Protein AF-A0A2P4SLX5-F1 (afdb_monomer_lite)

InterPro domains:
  IPR027107 Tuberin/Ral GTPase-activating protein subunit alpha [PTHR10063] (1-197)
  IPR060415 RALGAPA1-like, N-terminal domain [PF27567] (1-162)

Structure (mmCIF, N/CA/C/O backbone):
data_AF-A0A2P4SLX5-F1
#
_entry.id   AF-A0A2P4SLX5-F1
#
loop_
_atom_site.group_PDB
_atom_site.id
_atom_site.type_symbol
_atom_site.label_atom_id
_atom_site.label_alt_id
_atom_site.label_comp_id
_atom_site.label_asym_id
_atom_site.label_entity_id
_atom_site.label_seq_id
_atom_site.pdbx_PDB_ins_code
_atom_site.Cartn_x
_atom_site.Cartn_y
_atom_site.Cartn_z
_atom_site.occupancy
_atom_site.B_iso_or_equiv
_atom_site.auth_seq_id
_atom_site.auth_comp_id
_atom_site.auth_asym_id
_atom_site.auth_atom_id
_atom_site.pdbx_PDB_model_num
ATOM 1 N N . HIS A 1 1 ? 15.880 13.894 -16.952 1.00 63.62 1 HIS A N 1
ATOM 2 C CA . HIS A 1 1 ? 16.194 12.782 -16.024 1.00 63.62 1 HIS A CA 1
ATOM 3 C C . HIS A 1 1 ? 16.494 13.201 -14.581 1.00 63.62 1 HIS A C 1
ATOM 5 O O . HIS A 1 1 ? 15.793 12.700 -13.715 1.00 63.62 1 HIS A O 1
ATOM 11 N N . LYS A 1 2 ? 17.473 14.077 -14.270 1.00 69.94 2 LYS A N 1
ATOM 12 C CA . LYS A 1 2 ? 17.762 14.453 -12.862 1.00 69.94 2 LYS A CA 1
ATOM 13 C C . LYS A 1 2 ? 16.651 15.302 -12.214 1.00 69.94 2 LYS A C 1
ATOM 15 O O . LYS A 1 2 ? 16.101 14.887 -11.206 1.00 69.94 2 LYS A O 1
ATOM 20 N N . SER A 1 3 ? 16.251 16.400 -12.861 1.00 75.38 3 SER A N 1
ATOM 21 C CA . SER A 1 3 ? 15.183 17.294 -12.366 1.00 75.38 3 SER A CA 1
ATOM 22 C C . SER A 1 3 ? 13.824 16.587 -12.200 1.00 75.38 3 SER A C 1
ATOM 24 O O . SER A 1 3 ? 13.199 16.715 -11.157 1.00 75.38 3 SER A O 1
ATOM 26 N N . GLN A 1 4 ? 13.419 15.739 -13.153 1.00 78.75 4 GLN A N 1
ATOM 27 C CA . GLN A 1 4 ? 12.190 14.929 -13.038 1.00 78.75 4 GLN A CA 1
ATOM 28 C C . GLN A 1 4 ? 12.208 13.957 -11.846 1.00 78.75 4 GLN A C 1
ATOM 30 O O . GLN A 1 4 ? 11.165 13.633 -11.287 1.00 78.75 4 GLN A O 1
ATOM 35 N N . ARG A 1 5 ? 13.390 13.457 -11.458 1.00 80.00 5 ARG A N 1
ATOM 36 C CA . ARG A 1 5 ? 13.531 12.554 -10.310 1.00 80.00 5 ARG A CA 1
ATOM 37 C C . ARG A 1 5 ? 13.408 13.316 -8.990 1.00 80.00 5 ARG A C 1
ATOM 39 O O . ARG A 1 5 ? 12.726 12.838 -8.098 1.00 80.00 5 ARG A O 1
ATOM 46 N N . GLU A 1 6 ? 1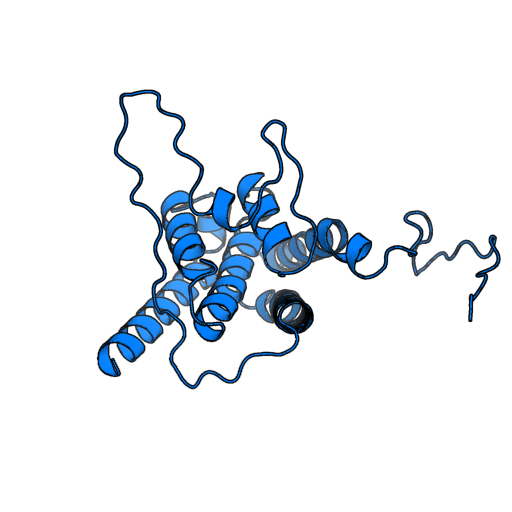4.013 14.497 -8.899 1.00 85.94 6 GLU A N 1
ATOM 47 C CA . GLU A 1 6 ? 13.890 15.391 -7.736 1.00 85.94 6 GLU A CA 1
ATOM 48 C C . GLU A 1 6 ? 12.443 15.873 -7.542 1.00 85.94 6 GLU A C 1
ATOM 50 O O . GLU A 1 6 ? 11.945 15.943 -6.416 1.00 85.94 6 GLU A O 1
ATOM 55 N N . GLU A 1 7 ? 11.739 16.143 -8.642 1.00 90.56 7 GLU A N 1
ATOM 56 C CA . GLU A 1 7 ? 10.319 16.491 -8.626 1.00 90.56 7 GLU A CA 1
ATOM 57 C C . GLU A 1 7 ? 9.459 15.321 -8.135 1.00 90.56 7 GLU A C 1
ATOM 59 O O . GLU A 1 7 ? 8.641 15.497 -7.233 1.00 90.56 7 GLU A O 1
ATOM 64 N N . LEU A 1 8 ? 9.688 14.107 -8.652 1.00 90.81 8 LEU A N 1
ATOM 65 C CA . LEU A 1 8 ? 8.998 12.909 -8.174 1.00 90.81 8 LEU A CA 1
ATOM 66 C C . LEU A 1 8 ? 9.264 12.657 -6.686 1.00 90.81 8 LEU A C 1
ATOM 68 O O . LEU A 1 8 ? 8.322 12.403 -5.942 1.00 90.81 8 LEU A O 1
ATOM 72 N N . ASP A 1 9 ? 10.515 12.761 -6.237 1.00 92.00 9 ASP A N 1
ATOM 73 C CA . ASP A 1 9 ? 10.866 12.594 -4.823 1.00 92.00 9 ASP A CA 1
ATOM 74 C C . ASP A 1 9 ? 10.133 13.632 -3.946 1.00 92.00 9 ASP A C 1
ATOM 76 O O . ASP A 1 9 ? 9.607 13.294 -2.883 1.00 92.00 9 ASP A O 1
ATOM 80 N N . SER A 1 10 ? 10.000 14.874 -4.423 1.00 94.50 10 SER A N 1
ATOM 81 C CA . SER A 1 10 ? 9.227 15.927 -3.748 1.00 94.50 10 SER A CA 1
ATOM 82 C C . SER A 1 10 ? 7.726 15.615 -3.698 1.00 94.50 10 SER A C 1
ATOM 84 O O . SER A 1 10 ? 7.086 15.793 -2.659 1.00 94.50 10 SER A O 1
ATOM 86 N N . ILE A 1 11 ? 7.153 15.100 -4.790 1.00 95.25 11 ILE A N 1
ATOM 87 C CA . ILE A 1 11 ? 5.748 14.669 -4.848 1.00 95.25 11 ILE A CA 1
ATOM 88 C C . ILE A 1 11 ? 5.499 13.523 -3.865 1.00 95.25 11 ILE A C 1
ATOM 90 O O . ILE A 1 11 ? 4.528 13.560 -3.108 1.00 95.25 11 ILE A O 1
ATOM 94 N N . LEU A 1 12 ? 6.378 12.519 -3.844 1.00 96.75 12 LEU A N 1
ATOM 95 C CA . LEU A 1 12 ? 6.274 11.378 -2.934 1.00 96.75 12 LEU A CA 1
ATOM 96 C C . LEU A 1 12 ? 6.396 11.807 -1.475 1.00 96.75 12 LEU A C 1
ATOM 98 O O . LEU A 1 12 ? 5.650 11.307 -0.635 1.00 96.75 12 LEU A O 1
ATOM 102 N N . PHE A 1 13 ? 7.264 12.775 -1.183 1.00 96.56 13 PHE A N 1
ATOM 103 C CA . PHE A 1 13 ? 7.378 13.353 0.150 1.00 96.56 13 PHE A CA 1
ATOM 104 C C . PHE A 1 13 ? 6.070 14.020 0.600 1.00 96.56 13 PHE A C 1
ATOM 106 O O . PHE A 1 13 ? 5.580 13.749 1.696 1.00 96.56 13 PHE A O 1
ATOM 113 N N . ILE A 1 14 ? 5.461 14.855 -0.248 1.00 97.81 14 ILE A N 1
ATOM 114 C CA . ILE A 1 14 ? 4.177 15.502 0.069 1.00 97.81 14 ILE A CA 1
ATOM 115 C C . ILE A 1 14 ? 3.076 14.450 0.238 1.00 97.81 14 ILE A C 1
ATOM 117 O O . ILE A 1 14 ? 2.290 14.515 1.185 1.00 97.81 14 ILE A O 1
ATOM 121 N N . PHE A 1 15 ? 3.032 13.457 -0.647 1.00 98.31 15 PHE A N 1
ATOM 122 C CA . PHE A 1 15 ? 2.057 12.376 -0.585 1.00 98.31 15 PHE A CA 1
ATOM 123 C C . PHE A 1 15 ? 2.189 11.552 0.702 1.00 98.31 15 PHE A C 1
ATOM 125 O O . PHE A 1 15 ? 1.185 11.279 1.359 1.00 98.31 15 PHE A O 1
ATOM 132 N N . GLU A 1 16 ? 3.411 11.231 1.133 1.00 97.88 16 GLU A N 1
ATOM 133 C CA . GLU A 1 16 ? 3.657 10.610 2.435 1.00 97.88 16 GLU A CA 1
ATOM 134 C C . GLU A 1 16 ? 3.093 11.458 3.578 1.00 97.88 16 GLU A C 1
ATOM 136 O O . GLU A 1 16 ? 2.423 10.920 4.460 1.00 97.88 16 GLU A O 1
ATOM 141 N N . LYS A 1 17 ? 3.316 12.778 3.561 1.00 98.12 17 LYS A N 1
ATOM 142 C CA . LYS A 1 17 ? 2.793 13.670 4.604 1.00 98.12 17 LYS A CA 1
ATOM 143 C C . LYS A 1 17 ? 1.272 13.695 4.631 1.00 98.12 17 LYS A C 1
ATOM 145 O O . LYS A 1 17 ? 0.698 13.661 5.713 1.00 98.12 17 LYS A O 1
ATOM 150 N N . ILE A 1 18 ? 0.610 13.653 3.477 1.00 98.06 18 ILE A N 1
ATOM 151 C CA . ILE A 1 18 ? -0.851 13.507 3.407 1.00 98.06 18 ILE A CA 1
ATOM 152 C C . ILE A 1 18 ? -1.298 12.211 4.097 1.00 98.06 18 ILE A C 1
ATOM 154 O O . ILE A 1 18 ? -2.226 12.243 4.906 1.00 98.06 18 ILE A O 1
ATOM 158 N N . LEU A 1 19 ? -0.632 11.084 3.819 1.00 98.12 19 LEU A N 1
ATOM 159 C CA . LEU A 1 19 ? -0.962 9.797 4.439 1.00 98.12 19 LEU A CA 1
ATOM 160 C C . LEU A 1 19 ? -0.720 9.801 5.957 1.00 98.12 19 LEU A C 1
ATOM 162 O O . LEU A 1 19 ? -1.544 9.277 6.702 1.00 98.12 19 LEU A O 1
ATOM 166 N N . GLN A 1 20 ? 0.382 10.403 6.411 1.00 97.69 20 GLN A N 1
ATOM 167 C CA . GLN A 1 20 ? 0.778 10.453 7.824 1.00 97.69 20 GLN A CA 1
ATOM 168 C C . GLN A 1 20 ? -0.109 11.369 8.667 1.00 97.69 20 GLN A C 1
ATOM 170 O O . GLN A 1 20 ? -0.438 11.009 9.795 1.00 97.69 20 GLN A O 1
ATOM 175 N N . LEU A 1 21 ? -0.493 12.528 8.127 1.00 98.12 21 LEU A N 1
ATOM 176 C CA . LEU A 1 21 ? -1.162 13.597 8.874 1.00 98.12 21 LEU A CA 1
ATOM 177 C C . LEU A 1 21 ? -2.693 13.517 8.835 1.00 98.12 21 LEU A C 1
ATOM 179 O O . LEU A 1 21 ? -3.354 14.191 9.621 1.00 98.12 21 LEU A O 1
ATOM 183 N N . LEU A 1 22 ? -3.277 12.729 7.922 1.00 97.94 22 LEU A N 1
ATOM 184 C CA . LEU A 1 22 ? -4.735 12.621 7.759 1.00 97.94 22 LEU A CA 1
ATOM 185 C C . LEU A 1 22 ? -5.298 11.196 7.955 1.00 97.94 22 LEU A C 1
ATOM 187 O O . LEU A 1 22 ? -6.209 10.805 7.209 1.00 97.94 22 LEU A O 1
ATOM 191 N N . PRO A 1 23 ? -4.829 10.402 8.939 1.00 97.31 23 PRO A N 1
ATOM 192 C CA . PRO A 1 23 ? -5.250 9.013 9.066 1.00 97.31 23 PRO A CA 1
ATOM 193 C C . PRO A 1 23 ? -6.750 8.871 9.369 1.00 97.31 23 PRO A C 1
ATOM 195 O O . PRO A 1 23 ? -7.382 7.956 8.849 1.00 97.31 23 PRO A O 1
ATOM 198 N N . GLU A 1 24 ? -7.373 9.800 10.104 1.00 97.25 24 GLU A N 1
ATOM 199 C CA . GLU A 1 24 ? -8.815 9.760 10.394 1.00 97.25 24 GLU A CA 1
ATOM 200 C C . GLU A 1 24 ? -9.665 9.958 9.138 1.00 97.25 24 GLU A C 1
ATOM 202 O O . GLU A 1 24 ? -10.676 9.280 8.953 1.00 97.25 24 GLU A O 1
ATOM 207 N N . ARG A 1 25 ? -9.252 10.873 8.253 1.00 98.12 25 ARG A N 1
ATOM 208 C CA . ARG A 1 25 ? -9.962 11.107 6.989 1.00 98.12 25 ARG A CA 1
ATOM 209 C C . ARG A 1 25 ? -9.821 9.900 6.073 1.00 98.12 25 ARG A C 1
ATOM 211 O O . ARG A 1 25 ? -10.799 9.468 5.469 1.00 98.12 25 ARG A O 1
ATOM 218 N N . ILE A 1 26 ? -8.618 9.336 5.994 1.00 98.31 26 ILE A N 1
ATOM 219 C CA . ILE A 1 26 ? -8.352 8.137 5.196 1.00 98.31 26 ILE A CA 1
ATOM 220 C C . ILE A 1 26 ? -9.154 6.949 5.726 1.00 98.31 26 ILE A C 1
ATOM 222 O O . ILE A 1 26 ? -9.743 6.228 4.927 1.00 98.31 26 ILE A O 1
ATOM 226 N N . HIS A 1 27 ? -9.251 6.779 7.046 1.00 97.69 27 HIS A N 1
ATOM 227 C CA . HIS A 1 27 ? -10.095 5.757 7.665 1.00 97.69 27 HIS A CA 1
ATOM 228 C C . HIS A 1 27 ? -11.561 5.882 7.227 1.00 97.69 27 HIS A C 1
ATOM 230 O O . HIS A 1 27 ? -12.204 4.883 6.923 1.00 97.69 27 HIS A O 1
ATOM 236 N N . GLN A 1 28 ? -12.058 7.116 7.085 1.00 97.88 28 GLN A N 1
ATOM 237 C CA . GLN A 1 28 ? -13.377 7.442 6.524 1.00 97.88 28 GLN A CA 1
ATOM 238 C C . GLN A 1 28 ? -13.430 7.398 4.984 1.00 97.88 28 GLN A C 1
ATOM 240 O O . GLN A 1 28 ? -14.389 7.871 4.377 1.00 97.88 28 GLN A O 1
ATOM 245 N N . ARG A 1 29 ? -12.410 6.828 4.332 1.00 98.00 29 ARG A N 1
ATOM 246 C CA . ARG A 1 29 ? -12.287 6.673 2.873 1.00 98.00 29 ARG A CA 1
ATOM 247 C C . ARG A 1 29 ? -12.228 7.998 2.101 1.00 98.00 29 ARG A C 1
ATOM 249 O O . ARG A 1 29 ? -12.560 8.051 0.915 1.00 98.00 29 ARG A O 1
ATOM 256 N N . TRP A 1 30 ? -11.753 9.071 2.730 1.00 98.31 30 TRP A N 1
ATOM 257 C CA . TRP A 1 30 ? -11.455 10.317 2.024 1.00 98.31 30 TRP A CA 1
ATOM 258 C C . TRP A 1 30 ? -10.384 10.090 0.949 1.00 98.31 30 TRP A C 1
ATOM 260 O O . TRP A 1 30 ? -9.363 9.454 1.206 1.00 98.31 30 TRP A O 1
ATOM 270 N N . GLN A 1 31 ? -10.634 10.603 -0.263 1.00 97.75 31 GLN A N 1
ATOM 271 C CA . GLN A 1 31 ? -9.760 10.450 -1.439 1.00 97.75 31 GLN A CA 1
ATOM 272 C C . GLN A 1 31 ? -9.383 8.992 -1.760 1.00 97.75 31 GLN A C 1
ATOM 274 O O . GLN A 1 31 ? -8.361 8.739 -2.392 1.00 97.75 31 GLN A O 1
ATOM 279 N N . PHE A 1 32 ? -10.218 8.024 -1.365 1.00 96.06 32 PHE A N 1
ATOM 280 C CA . PHE A 1 32 ? -9.938 6.593 -1.500 1.00 96.06 32 PHE A CA 1
ATOM 281 C C . PHE A 1 32 ? -9.527 6.180 -2.920 1.00 96.06 32 PHE A C 1
ATOM 283 O O . PHE A 1 32 ? -8.520 5.498 -3.095 1.00 96.06 32 PHE A O 1
ATOM 290 N N . HIS A 1 33 ? -10.275 6.625 -3.933 1.00 93.38 33 HIS A N 1
ATOM 291 C CA . HIS A 1 33 ? -10.000 6.290 -5.332 1.00 93.38 33 HIS A CA 1
ATOM 292 C C . HIS A 1 33 ? -8.720 6.962 -5.844 1.00 93.38 33 HIS A C 1
ATOM 294 O O . HIS A 1 33 ? -7.875 6.294 -6.432 1.00 93.38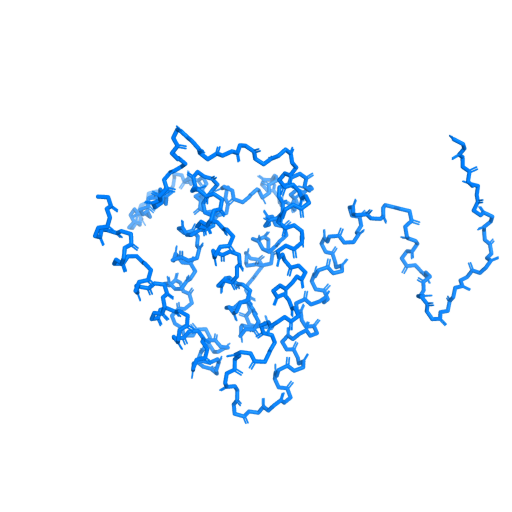 33 HIS A O 1
ATOM 300 N N . SER A 1 34 ? -8.539 8.256 -5.565 1.00 96.00 34 SER A N 1
ATOM 301 C CA . SER A 1 34 ? -7.368 9.030 -5.995 1.00 96.00 34 SER A CA 1
ATOM 302 C C . SER A 1 34 ? -6.071 8.498 -5.378 1.00 96.00 34 SER A C 1
ATOM 304 O O . SER A 1 34 ? -5.087 8.279 -6.081 1.00 96.00 34 SER A O 1
ATOM 306 N N . ILE A 1 35 ? -6.080 8.231 -4.067 1.00 97.94 35 ILE A N 1
ATOM 307 C CA . ILE A 1 35 ? -4.947 7.633 -3.348 1.00 97.94 35 ILE A CA 1
ATOM 308 C C . ILE A 1 35 ? -4.665 6.230 -3.897 1.00 97.94 35 ILE A C 1
ATOM 310 O O . ILE A 1 35 ? -3.515 5.906 -4.192 1.00 97.94 35 ILE A O 1
ATOM 314 N N . GLY A 1 36 ? -5.710 5.420 -4.096 1.00 96.69 36 GLY A N 1
ATOM 315 C CA . GLY A 1 36 ? -5.594 4.093 -4.696 1.00 96.69 36 GLY A CA 1
ATOM 316 C C . GLY A 1 36 ? -4.950 4.123 -6.085 1.00 96.69 36 GLY A C 1
ATOM 317 O O . GLY A 1 36 ? -4.068 3.312 -6.358 1.00 96.69 36 GLY A O 1
ATOM 318 N N . LEU A 1 37 ? -5.320 5.083 -6.937 1.00 94.56 37 LEU A N 1
ATOM 319 C CA . LEU A 1 37 ? -4.752 5.248 -8.279 1.00 94.56 37 LEU A CA 1
ATOM 320 C C . LEU A 1 37 ? -3.253 5.581 -8.240 1.00 94.56 37 LEU A C 1
ATOM 322 O O . LEU A 1 37 ? -2.467 4.962 -8.957 1.00 94.56 37 LEU A O 1
ATOM 326 N N . ILE A 1 38 ? -2.840 6.516 -7.378 1.00 96.00 38 ILE A N 1
ATOM 327 C CA . ILE A 1 38 ? -1.421 6.867 -7.193 1.00 96.00 38 ILE A CA 1
ATOM 328 C C . ILE A 1 38 ? -0.630 5.643 -6.718 1.00 96.00 38 ILE A C 1
ATOM 330 O O . ILE A 1 38 ? 0.441 5.343 -7.245 1.00 96.00 38 ILE A O 1
ATOM 334 N N . LEU A 1 39 ? -1.170 4.888 -5.759 1.00 97.94 39 LEU A N 1
ATOM 335 C CA . LEU A 1 39 ? -0.516 3.687 -5.243 1.00 97.94 39 LEU A CA 1
ATOM 336 C C . LEU A 1 39 ? -0.423 2.578 -6.294 1.00 97.94 39 LEU A C 1
ATOM 338 O O . LEU A 1 39 ? 0.615 1.930 -6.386 1.00 97.94 39 LEU A O 1
ATOM 342 N N . LYS A 1 40 ? -1.446 2.391 -7.135 1.00 95.94 40 LYS A N 1
ATOM 343 C CA . LYS A 1 40 ? -1.376 1.475 -8.284 1.00 95.94 40 LYS A CA 1
ATOM 344 C C . LYS A 1 40 ? -0.277 1.895 -9.270 1.00 95.94 40 LYS A C 1
ATOM 346 O O . LYS A 1 40 ? 0.524 1.047 -9.656 1.00 95.94 40 LYS A O 1
ATOM 351 N N . LYS A 1 41 ? -0.165 3.193 -9.593 1.00 95.06 41 LYS A N 1
ATOM 352 C CA . LYS A 1 41 ? 0.932 3.749 -10.417 1.00 95.06 41 LYS A CA 1
ATOM 353 C C . LYS A 1 41 ? 2.311 3.447 -9.823 1.00 95.06 41 LYS A C 1
ATOM 355 O O . LYS A 1 41 ? 3.221 3.078 -10.559 1.00 95.06 41 LYS A O 1
ATOM 360 N N . LEU A 1 42 ? 2.472 3.550 -8.502 1.00 96.56 42 LEU A N 1
ATOM 361 C CA . LEU A 1 42 ? 3.741 3.255 -7.821 1.00 96.56 42 LEU A CA 1
ATOM 362 C C . LEU A 1 42 ? 4.055 1.753 -7.755 1.00 96.56 42 LEU A C 1
ATOM 364 O O . LEU A 1 42 ? 5.209 1.353 -7.914 1.00 96.56 42 LEU A O 1
ATOM 368 N N . LEU A 1 43 ? 3.039 0.915 -7.554 1.00 96.75 43 LEU A N 1
ATOM 369 C CA . LEU A 1 43 ? 3.181 -0.538 -7.419 1.00 96.75 43 LEU A CA 1
ATOM 370 C C . LEU A 1 43 ? 3.368 -1.279 -8.749 1.00 96.75 43 LEU A C 1
ATOM 372 O O . LEU A 1 43 ? 3.791 -2.440 -8.721 1.00 96.75 43 LEU A O 1
ATOM 376 N N . HIS A 1 44 ? 3.090 -0.616 -9.877 1.00 94.12 44 HIS A N 1
ATOM 377 C CA . HIS A 1 44 ? 3.190 -1.168 -11.227 1.00 94.12 44 HIS A CA 1
ATOM 378 C C . HIS A 1 44 ? 4.483 -1.971 -11.436 1.00 94.12 44 HIS A C 1
ATOM 380 O O . HIS A 1 44 ? 5.581 -1.490 -11.152 1.00 94.12 44 HIS A O 1
ATOM 386 N N . THR A 1 45 ? 4.363 -3.203 -11.938 1.00 90.62 45 THR A N 1
ATOM 387 C CA . THR A 1 45 ? 5.467 -4.177 -12.029 1.00 90.62 45 THR A CA 1
ATOM 388 C C . THR A 1 45 ? 6.611 -3.721 -12.928 1.00 90.62 45 THR A C 1
ATOM 390 O O . THR A 1 45 ? 7.766 -3.990 -12.611 1.00 90.62 45 THR A O 1
ATOM 393 N N . GLY A 1 46 ? 6.298 -2.953 -13.974 1.00 89.00 46 GLY A N 1
ATOM 394 C CA . GLY A 1 46 ? 7.270 -2.305 -14.862 1.00 89.00 46 GLY A CA 1
ATOM 395 C C . GLY A 1 46 ? 8.029 -1.095 -14.289 1.00 89.00 46 GLY A C 1
ATOM 396 O O . GLY A 1 46 ? 8.858 -0.531 -14.995 1.00 89.00 46 GLY A O 1
ATOM 397 N N . ASN A 1 47 ? 7.771 -0.660 -13.049 1.00 92.44 47 ASN A N 1
ATOM 398 C CA . ASN A 1 47 ? 8.607 0.356 -12.396 1.00 92.44 47 ASN A CA 1
ATOM 399 C C . ASN A 1 47 ? 9.954 -0.231 -11.943 1.00 92.44 47 ASN A C 1
ATOM 401 O O . ASN A 1 47 ? 10.054 -1.407 -11.596 1.00 92.44 47 ASN A O 1
ATOM 405 N N . SER A 1 48 ? 10.971 0.627 -11.825 1.00 92.19 48 SER A N 1
ATOM 406 C CA . SER A 1 48 ? 12.216 0.303 -11.120 1.00 92.19 48 SER A CA 1
ATOM 407 C C . SER A 1 48 ? 11.939 -0.221 -9.704 1.00 92.19 48 SER A C 1
ATOM 409 O O . SER A 1 48 ? 10.995 0.211 -9.029 1.00 92.19 48 SER A O 1
ATOM 411 N N . LEU A 1 49 ? 12.798 -1.121 -9.214 1.00 92.06 49 LEU A N 1
ATOM 412 C CA . LEU A 1 49 ? 12.639 -1.730 -7.888 1.00 92.06 49 LEU A CA 1
ATOM 413 C C . LEU A 1 49 ? 12.590 -0.685 -6.768 1.00 92.06 49 LEU A C 1
ATOM 415 O O . LEU A 1 49 ? 11.819 -0.844 -5.823 1.00 92.06 49 LEU A O 1
ATOM 419 N N . LYS A 1 50 ? 13.345 0.416 -6.902 1.00 92.25 50 LYS A N 1
ATOM 420 C CA . LYS A 1 50 ? 13.325 1.532 -5.945 1.00 92.25 50 LYS A CA 1
ATOM 421 C C . LYS A 1 50 ? 11.930 2.157 -5.840 1.00 92.25 50 LYS A C 1
ATOM 423 O O . LYS A 1 50 ? 11.426 2.311 -4.732 1.00 92.25 50 LYS A O 1
ATOM 428 N N . ILE A 1 51 ? 11.296 2.472 -6.974 1.00 94.38 51 ILE A N 1
ATOM 429 C CA . ILE A 1 51 ? 9.947 3.060 -7.000 1.00 94.38 51 ILE A CA 1
ATOM 430 C C . ILE A 1 51 ? 8.904 2.063 -6.506 1.00 94.38 51 ILE A C 1
ATOM 432 O O . ILE A 1 51 ? 8.063 2.426 -5.690 1.00 94.38 51 ILE A O 1
ATOM 436 N N . ARG A 1 52 ? 8.979 0.793 -6.922 1.00 95.38 52 ARG A N 1
ATOM 437 C CA . ARG A 1 52 ? 8.038 -0.231 -6.442 1.00 95.38 52 ARG A CA 1
ATOM 438 C C . ARG A 1 52 ? 8.129 -0.438 -4.939 1.00 95.38 52 ARG A C 1
ATOM 440 O O . ARG A 1 52 ? 7.101 -0.517 -4.276 1.00 95.38 52 ARG A O 1
ATOM 447 N N . ARG A 1 53 ? 9.344 -0.508 -4.389 1.00 95.62 53 ARG A N 1
ATOM 448 C CA . ARG A 1 53 ? 9.567 -0.659 -2.945 1.00 95.62 53 ARG A CA 1
ATOM 449 C C . ARG A 1 53 ? 9.023 0.537 -2.166 1.00 95.62 53 ARG A C 1
ATOM 451 O O . ARG A 1 53 ? 8.428 0.351 -1.108 1.00 95.62 53 ARG A O 1
ATOM 458 N N . GLU A 1 54 ? 9.167 1.738 -2.714 1.00 97.19 54 GLU A N 1
ATOM 459 C CA . GLU A 1 54 ? 8.559 2.944 -2.154 1.00 97.19 54 GLU A CA 1
ATOM 460 C C . GLU A 1 54 ? 7.024 2.920 -2.259 1.00 97.19 54 GLU A C 1
ATOM 462 O O . GLU A 1 54 ? 6.326 3.254 -1.304 1.00 97.19 54 GLU A O 1
ATOM 467 N N . GLY A 1 55 ? 6.481 2.407 -3.365 1.00 97.75 55 GLY A N 1
ATOM 468 C CA . GLY A 1 55 ? 5.056 2.123 -3.520 1.00 97.75 55 GLY A CA 1
ATOM 469 C C . GLY A 1 55 ? 4.525 1.157 -2.462 1.00 97.75 55 GLY A C 1
ATOM 470 O O . GLY A 1 55 ? 3.487 1.427 -1.866 1.00 97.75 55 GLY A O 1
ATOM 471 N N . VAL A 1 56 ? 5.252 0.073 -2.164 1.00 98.00 56 VAL A N 1
ATOM 472 C CA . VAL A 1 56 ? 4.916 -0.869 -1.078 1.00 98.00 56 VAL A CA 1
ATOM 473 C C . VAL A 1 56 ? 4.876 -0.139 0.260 1.00 98.00 56 VAL A C 1
ATOM 475 O O . VAL A 1 56 ? 3.912 -0.277 1.010 1.00 98.00 56 VAL A O 1
ATOM 478 N N . ARG A 1 57 ? 5.896 0.675 0.543 1.00 98.06 57 ARG A N 1
ATOM 479 C CA . ARG A 1 57 ? 5.987 1.473 1.766 1.00 98.06 57 ARG A CA 1
ATOM 480 C C . ARG A 1 57 ? 4.775 2.401 1.921 1.00 98.06 57 ARG A C 1
ATOM 482 O O . ARG A 1 57 ? 4.122 2.397 2.960 1.00 98.06 57 ARG A O 1
ATOM 489 N N . LEU A 1 58 ? 4.436 3.181 0.901 1.00 98.38 58 LEU A N 1
ATOM 490 C CA . LEU A 1 58 ? 3.308 4.120 0.952 1.00 98.38 58 LEU A CA 1
ATOM 491 C C . LEU A 1 58 ? 1.952 3.398 0.979 1.00 98.38 58 LEU A C 1
ATOM 493 O O . LEU A 1 58 ? 1.029 3.825 1.672 1.00 98.38 58 LEU A O 1
ATOM 497 N N . PHE A 1 59 ? 1.840 2.264 0.285 1.00 98.44 59 PHE A N 1
ATOM 498 C CA . PHE A 1 59 ? 0.637 1.438 0.292 1.00 98.44 59 PHE A CA 1
ATOM 499 C C . PHE A 1 59 ? 0.329 0.891 1.687 1.00 98.44 59 PHE A C 1
ATOM 501 O O . PHE A 1 59 ? -0.829 0.891 2.101 1.00 98.44 59 PHE A O 1
ATOM 508 N N . LEU A 1 60 ? 1.349 0.474 2.440 1.00 98.00 60 LEU A N 1
ATOM 509 C CA . LEU A 1 60 ? 1.169 0.004 3.812 1.00 98.00 60 LEU A CA 1
ATOM 510 C C . LEU A 1 60 ? 0.701 1.114 4.760 1.00 98.00 60 LEU A C 1
ATOM 512 O O . LEU A 1 60 ? -0.169 0.840 5.583 1.00 98.00 60 LEU A O 1
ATOM 516 N N . LEU A 1 61 ? 1.170 2.362 4.608 1.00 97.75 61 LEU A N 1
ATOM 517 C CA . LEU A 1 61 ? 0.620 3.506 5.361 1.00 97.75 61 LEU A CA 1
ATOM 518 C C . LEU A 1 61 ? -0.871 3.678 5.101 1.00 97.75 61 LEU A C 1
ATOM 520 O O . LEU A 1 61 ? -1.660 3.806 6.038 1.00 97.75 61 LEU A O 1
ATOM 524 N N . TRP A 1 62 ? -1.255 3.661 3.826 1.00 98.25 62 TRP A N 1
ATOM 525 C CA . TRP A 1 62 ? -2.646 3.819 3.430 1.00 98.25 62 TRP A CA 1
ATOM 526 C C . TRP A 1 62 ? -3.517 2.672 3.946 1.00 98.25 62 TRP A C 1
ATOM 528 O O . TRP A 1 62 ? -4.562 2.910 4.549 1.00 98.25 62 TRP A O 1
ATOM 538 N N . LEU A 1 63 ? -3.067 1.428 3.784 1.00 98.12 63 LEU A N 1
ATOM 539 C CA . LEU A 1 63 ? -3.790 0.249 4.248 1.00 98.12 63 LEU A CA 1
ATOM 540 C C . LEU A 1 63 ? -3.909 0.214 5.782 1.00 98.12 63 LEU A C 1
ATOM 542 O O . LEU A 1 63 ? -4.960 -0.149 6.310 1.00 98.12 63 LEU A O 1
ATOM 546 N N . GLN A 1 64 ? -2.870 0.648 6.500 1.00 96.12 64 GLN A N 1
ATOM 547 C CA . GLN A 1 64 ? -2.878 0.805 7.956 1.00 96.12 64 GLN A CA 1
ATOM 548 C C . GLN A 1 64 ? -3.842 1.899 8.427 1.00 96.12 64 GLN A C 1
ATOM 550 O O . GLN A 1 64 ? -4.438 1.763 9.495 1.00 96.12 64 GLN A O 1
ATOM 555 N N . ALA A 1 65 ? -3.993 2.982 7.663 1.00 97.38 65 ALA A N 1
ATOM 556 C CA . ALA A 1 65 ? -4.960 4.036 7.952 1.00 97.38 65 ALA A CA 1
ATOM 557 C C . ALA A 1 65 ? -6.403 3.572 7.673 1.00 97.38 65 ALA A C 1
ATOM 559 O O . ALA A 1 65 ? -7.311 3.822 8.467 1.00 97.38 65 ALA A O 1
ATOM 560 N N . LEU A 1 66 ? -6.612 2.827 6.581 1.00 97.75 66 LEU A N 1
ATOM 561 C CA . LEU A 1 66 ? -7.913 2.261 6.222 1.00 97.75 66 LEU A CA 1
ATOM 562 C C . LEU A 1 66 ? -8.409 1.214 7.224 1.00 97.75 66 LEU A C 1
ATOM 564 O O . LEU A 1 66 ? -9.584 1.233 7.586 1.00 97.75 66 LEU A O 1
ATOM 568 N N . GLN A 1 67 ? -7.541 0.305 7.673 1.00 95.75 67 GLN A N 1
ATOM 569 C CA . GLN A 1 67 ? -7.912 -0.818 8.542 1.00 95.75 67 GLN A CA 1
ATOM 570 C C . GLN A 1 67 ? -9.110 -1.607 7.972 1.00 95.75 67 GLN A C 1
ATOM 572 O O . GLN A 1 67 ? -9.132 -1.980 6.797 1.00 95.75 67 GLN A O 1
ATOM 577 N N . ASN A 1 68 ? -10.139 -1.836 8.787 1.00 95.38 68 ASN A N 1
ATOM 578 C CA . ASN A 1 68 ? -11.381 -2.510 8.417 1.00 95.38 68 ASN A CA 1
ATOM 579 C C . ASN A 1 68 ? -12.252 -1.738 7.405 1.00 95.38 68 ASN A C 1
ATOM 581 O O . ASN A 1 68 ? -13.198 -2.324 6.889 1.00 95.38 68 ASN A O 1
ATOM 585 N N . ASN A 1 69 ? -11.936 -0.478 7.080 1.00 97.25 69 ASN A N 1
ATOM 586 C CA . ASN A 1 69 ? -12.624 0.280 6.027 1.00 97.25 69 ASN A CA 1
ATOM 587 C C . ASN A 1 69 ? -12.036 0.063 4.621 1.00 97.25 69 ASN A C 1
ATOM 589 O O . ASN A 1 69 ? -12.544 0.630 3.646 1.00 97.25 69 ASN A O 1
ATOM 593 N N . CYS A 1 70 ? -10.975 -0.743 4.481 1.00 96.44 70 CYS A N 1
ATOM 594 C CA . CYS A 1 70 ? -10.487 -1.152 3.165 1.00 96.44 70 CYS A CA 1
ATOM 595 C C . CYS A 1 70 ? -11.480 -2.097 2.465 1.00 96.44 70 CYS A C 1
ATOM 597 O O . CYS A 1 70 ? -12.333 -2.723 3.092 1.00 96.44 70 CYS A O 1
ATOM 599 N N . SER A 1 71 ? -11.381 -2.200 1.139 1.00 95.31 71 SER A N 1
ATOM 600 C CA . SER A 1 71 ? -12.177 -3.156 0.363 1.00 95.31 71 SER A CA 1
ATOM 601 C C . SER A 1 71 ? -11.359 -4.415 0.068 1.00 95.31 71 SER A C 1
ATOM 603 O O . SER A 1 71 ? -10.137 -4.450 0.233 1.00 95.31 71 SER A O 1
ATOM 605 N N . LYS A 1 72 ? -12.033 -5.465 -0.413 1.00 93.25 72 LYS A N 1
ATOM 606 C CA . LYS A 1 72 ? -11.389 -6.735 -0.788 1.00 93.25 72 LYS A CA 1
ATOM 607 C C . LYS A 1 72 ? -10.244 -6.540 -1.788 1.00 93.25 72 LYS A C 1
ATOM 609 O O . LYS A 1 72 ? -9.237 -7.229 -1.696 1.00 93.25 72 LYS A O 1
ATOM 614 N N . GLU A 1 73 ? -10.380 -5.572 -2.690 1.00 93.19 73 GLU A N 1
ATOM 615 C CA . GLU A 1 73 ? -9.354 -5.212 -3.670 1.00 93.19 73 GLU A CA 1
ATOM 616 C C . GLU A 1 73 ? -8.020 -4.826 -3.015 1.00 93.19 73 GLU A C 1
ATOM 618 O O . GLU A 1 73 ? -6.979 -5.332 -3.423 1.00 93.19 73 GLU A O 1
ATOM 623 N N . GLN A 1 74 ? -8.023 -3.999 -1.964 1.00 96.50 74 GLN A N 1
ATOM 624 C CA . GLN A 1 74 ? -6.783 -3.609 -1.281 1.00 96.50 74 GLN A CA 1
ATOM 625 C C . GLN A 1 74 ? -6.149 -4.802 -0.567 1.00 96.50 74 GLN A C 1
ATOM 627 O O . GLN A 1 74 ? -4.929 -4.920 -0.531 1.00 96.50 74 GLN A O 1
ATOM 632 N N . LEU A 1 75 ? -6.956 -5.727 -0.043 1.00 96.38 75 LEU A N 1
ATOM 633 C CA . LEU A 1 75 ? -6.438 -6.966 0.537 1.00 96.38 75 LEU A CA 1
ATOM 634 C C . LEU A 1 75 ? -5.835 -7.892 -0.528 1.00 96.38 75 LEU A C 1
ATOM 636 O O . LEU A 1 75 ? -4.815 -8.528 -0.272 1.00 96.38 75 LEU A O 1
ATOM 640 N N . TRP A 1 76 ? -6.424 -7.948 -1.724 1.00 94.19 76 TRP A N 1
ATOM 641 C CA . TRP A 1 76 ? -5.845 -8.672 -2.854 1.00 94.19 76 TRP A CA 1
ATOM 642 C C . TRP A 1 76 ? -4.536 -8.040 -3.317 1.00 94.19 76 TRP A C 1
ATOM 644 O O . TRP A 1 76 ? -3.540 -8.748 -3.432 1.00 94.19 76 TRP A O 1
ATOM 654 N N . MET A 1 77 ? -4.491 -6.714 -3.470 1.00 96.00 77 MET A N 1
ATOM 655 C CA . MET A 1 77 ? -3.243 -6.004 -3.758 1.00 96.00 77 MET A CA 1
ATOM 656 C C . MET A 1 77 ? -2.188 -6.306 -2.694 1.00 96.00 77 MET A C 1
ATOM 658 O O . MET A 1 77 ? -1.068 -6.666 -3.044 1.00 96.00 77 MET A O 1
ATOM 662 N N . PHE A 1 78 ? -2.562 -6.244 -1.408 1.00 96.94 78 PHE A N 1
ATOM 663 C CA . PHE A 1 78 ? -1.676 -6.582 -0.299 1.00 96.94 78 PHE A CA 1
ATOM 664 C C . PHE A 1 78 ? -1.109 -7.990 -0.430 1.00 96.94 78 PHE A C 1
ATOM 666 O O . PHE A 1 78 ? 0.067 -8.154 -0.144 1.00 96.94 78 PHE A O 1
ATOM 673 N N . SER A 1 79 ? -1.894 -8.983 -0.861 1.00 94.31 79 SER A N 1
ATOM 674 C CA . SER A 1 79 ? -1.438 -10.373 -1.028 1.00 94.31 79 SER A CA 1
ATOM 675 C C . SER A 1 79 ? -0.516 -10.604 -2.230 1.00 94.31 79 SER A C 1
ATOM 677 O O . SER A 1 79 ? 0.131 -11.643 -2.304 1.00 94.31 79 SER A O 1
ATOM 679 N N . CYS A 1 80 ? -0.429 -9.639 -3.150 1.00 94.38 80 CYS A N 1
ATOM 680 C CA . CYS A 1 80 ? 0.376 -9.728 -4.371 1.00 94.38 80 CYS A CA 1
ATOM 681 C C . CYS A 1 80 ? 1.611 -8.813 -4.362 1.00 94.38 80 CYS A C 1
ATOM 683 O O . CYS A 1 80 ? 2.261 -8.660 -5.396 1.00 94.38 80 CYS A O 1
ATOM 685 N N . LEU A 1 81 ? 1.936 -8.173 -3.231 1.00 95.62 81 LEU A N 1
ATOM 686 C CA . LEU A 1 81 ? 3.080 -7.255 -3.139 1.00 95.62 81 LEU A CA 1
ATOM 687 C C . LEU A 1 81 ? 4.430 -7.969 -3.263 1.00 95.62 81 LEU A C 1
ATOM 689 O O . LEU A 1 81 ? 5.393 -7.361 -3.728 1.00 95.62 81 LEU A O 1
ATOM 693 N N . ILE A 1 82 ? 4.504 -9.234 -2.842 1.00 93.88 82 ILE A N 1
ATOM 694 C CA . ILE A 1 82 ? 5.715 -10.053 -2.917 1.00 93.88 82 ILE A CA 1
ATOM 695 C C . ILE A 1 82 ? 5.633 -10.939 -4.171 1.00 93.88 82 ILE A C 1
ATOM 697 O O . ILE A 1 82 ? 4.755 -11.806 -4.238 1.00 93.88 82 ILE A O 1
ATOM 701 N N . PRO A 1 83 ? 6.523 -10.749 -5.165 1.00 88.81 83 PRO A N 1
ATOM 702 C CA . PRO A 1 83 ? 6.616 -11.638 -6.321 1.00 88.81 83 PRO A CA 1
ATOM 703 C C . PRO A 1 83 ? 6.921 -13.081 -5.895 1.00 88.81 83 PRO A C 1
ATOM 705 O O . PRO A 1 83 ? 7.559 -13.296 -4.873 1.00 88.81 83 PRO A O 1
ATOM 708 N N . GLY A 1 84 ? 6.484 -14.068 -6.679 1.00 84.44 84 GLY A N 1
ATOM 709 C CA . GLY A 1 84 ? 6.772 -15.488 -6.424 1.00 84.44 84 GLY A CA 1
ATOM 710 C C . GLY A 1 84 ? 5.770 -16.205 -5.511 1.00 84.44 84 GLY A C 1
ATOM 711 O O . GLY A 1 84 ? 5.702 -17.431 -5.533 1.00 84.44 84 GLY A O 1
ATOM 712 N N . PHE A 1 85 ? 4.929 -15.478 -4.769 1.00 86.38 85 PHE A N 1
ATOM 713 C CA . PHE A 1 85 ? 3.811 -16.081 -4.040 1.00 86.38 85 PHE A CA 1
ATOM 714 C C . PHE A 1 85 ? 2.549 -16.219 -4.898 1.00 86.38 85 PHE A C 1
ATOM 716 O O . PHE A 1 85 ? 2.318 -15.478 -5.854 1.00 86.38 85 PHE A O 1
ATOM 723 N N . SER A 1 86 ? 1.717 -17.202 -4.545 1.00 80.94 86 SER A N 1
ATOM 724 C CA . SER A 1 86 ? 0.483 -17.502 -5.276 1.00 80.94 86 SER A CA 1
ATOM 725 C C . SER A 1 86 ? -0.518 -16.352 -5.175 1.00 80.94 86 SER A C 1
ATOM 727 O O . SER A 1 86 ? -0.826 -15.874 -4.084 1.00 80.94 86 SER A O 1
ATOM 729 N N . SER A 1 87 ? -1.067 -15.937 -6.318 1.00 81.62 87 SER A N 1
ATOM 730 C CA . SER A 1 87 ? -2.112 -14.910 -6.359 1.00 81.62 87 SER A CA 1
ATOM 731 C C . SER A 1 87 ? -3.445 -15.442 -5.812 1.00 81.62 87 SER A C 1
ATOM 733 O O . SER A 1 87 ? -3.760 -16.623 -6.004 1.00 81.62 87 SER A O 1
ATOM 735 N N . PRO A 1 88 ? -4.262 -14.595 -5.159 1.00 80.81 88 PRO A N 1
ATOM 736 C CA . PRO A 1 88 ? -5.572 -14.998 -4.675 1.00 80.81 88 PRO A CA 1
ATOM 737 C C . PRO A 1 88 ? -6.486 -15.376 -5.844 1.00 80.81 88 PRO A C 1
ATOM 739 O O . PRO A 1 88 ? -6.487 -14.738 -6.899 1.00 80.81 88 PRO A O 1
ATOM 742 N N . GLN A 1 89 ? -7.293 -16.413 -5.634 1.00 77.81 89 GLN A N 1
ATOM 743 C CA . GLN A 1 89 ? -8.258 -16.886 -6.623 1.00 77.81 89 GLN A CA 1
ATOM 744 C C . GLN A 1 89 ? -9.571 -16.098 -6.514 1.00 77.81 89 GLN A C 1
ATOM 746 O O . GLN A 1 89 ? -10.044 -15.792 -5.415 1.00 77.81 89 GLN A O 1
ATOM 751 N N . SER A 1 90 ? -10.161 -15.768 -7.661 1.00 77.25 90 SER A N 1
ATOM 752 C CA . SER A 1 90 ? -11.512 -15.213 -7.780 1.00 77.25 90 SER A CA 1
ATOM 753 C C . SER A 1 90 ? -12.349 -16.059 -8.739 1.00 77.25 90 SER A C 1
ATOM 755 O O . SER A 1 90 ? -11.800 -16.893 -9.453 1.00 77.25 90 SER A O 1
ATOM 757 N N . GLU A 1 91 ? -13.662 -15.820 -8.797 1.00 71.88 91 GLU A N 1
ATOM 758 C CA . GLU A 1 91 ? -14.567 -16.478 -9.762 1.00 71.88 91 GLU A CA 1
ATOM 759 C C . GLU A 1 91 ? -14.121 -16.291 -11.223 1.00 71.88 91 GLU A C 1
ATOM 761 O O . GLU A 1 91 ? -14.407 -17.124 -12.073 1.00 71.88 91 GLU A O 1
ATOM 766 N N . TYR A 1 92 ? -13.354 -15.231 -11.491 1.00 69.69 92 TYR A N 1
ATOM 767 C CA . TYR A 1 92 ? -12.825 -14.871 -12.807 1.00 69.69 92 TYR A CA 1
ATOM 768 C C . TYR A 1 92 ? -11.340 -15.245 -12.975 1.00 69.69 92 TYR A C 1
ATOM 770 O O . TYR A 1 92 ? -10.649 -14.684 -13.820 1.00 69.69 92 TYR A O 1
ATOM 778 N N . GLY A 1 93 ? -10.822 -16.151 -12.138 1.00 75.50 93 GLY A N 1
ATOM 779 C CA . GLY A 1 93 ? -9.431 -16.608 -12.165 1.00 75.50 93 GLY A CA 1
ATOM 780 C C . GLY A 1 93 ? -8.484 -15.863 -11.207 1.00 75.50 93 GLY A C 1
ATOM 781 O O . GLY A 1 93 ? -8.943 -15.126 -10.317 1.00 75.50 93 GLY A O 1
ATOM 782 N N . PRO A 1 94 ? -7.159 -16.073 -11.351 1.00 78.62 94 PRO A N 1
ATOM 783 C CA . PRO A 1 94 ? -6.141 -15.493 -10.477 1.00 78.62 94 PRO A CA 1
ATOM 784 C C . PRO A 1 94 ? -6.101 -13.961 -10.551 1.00 78.62 94 PRO A C 1
ATOM 786 O O . PRO A 1 94 ? -5.993 -13.363 -11.624 1.00 78.62 94 PRO A O 1
ATOM 789 N N . ARG A 1 95 ? -6.136 -13.302 -9.391 1.00 83.38 95 ARG A N 1
ATOM 790 C CA . ARG A 1 95 ? -6.008 -11.843 -9.268 1.00 83.38 95 ARG A CA 1
ATOM 791 C C . ARG A 1 95 ? -4.552 -11.466 -9.019 1.00 83.38 95 ARG A C 1
ATOM 793 O O . ARG A 1 95 ? -4.165 -11.229 -7.881 1.00 83.38 95 ARG A O 1
ATOM 800 N N . THR A 1 96 ? -3.750 -11.454 -10.081 1.00 86.44 96 THR A N 1
ATOM 801 C CA . THR A 1 96 ? -2.368 -10.951 -10.042 1.00 86.44 96 THR A CA 1
ATOM 802 C C . THR A 1 96 ? -2.340 -9.444 -9.773 1.00 86.44 96 THR A C 1
ATOM 804 O O . THR A 1 96 ? -3.348 -8.754 -9.949 1.00 86.44 96 THR A O 1
ATOM 807 N N . LEU A 1 97 ? -1.180 -8.910 -9.371 1.00 85.00 97 LEU A N 1
ATOM 808 C CA . LEU A 1 97 ? -1.033 -7.470 -9.144 1.00 85.00 97 LEU A CA 1
ATOM 809 C C . LEU A 1 97 ? -1.324 -6.662 -10.420 1.00 85.00 97 LEU A C 1
ATOM 811 O O . LEU A 1 97 ? -2.013 -5.651 -10.340 1.00 85.00 97 LEU A O 1
ATOM 815 N N . ASP A 1 98 ? -0.878 -7.136 -11.587 1.00 86.06 98 ASP A N 1
ATOM 816 C CA . ASP A 1 98 ? -1.115 -6.468 -12.873 1.00 86.06 98 ASP A CA 1
ATOM 817 C C . ASP A 1 98 ? -2.610 -6.398 -13.215 1.00 86.06 98 ASP A C 1
ATOM 819 O O . ASP A 1 98 ? -3.109 -5.322 -13.531 1.00 86.06 98 ASP A O 1
ATOM 823 N N . ASN A 1 99 ? -3.359 -7.490 -13.015 1.00 85.19 99 ASN A N 1
ATOM 824 C CA . ASN A 1 99 ? -4.812 -7.529 -13.240 1.00 85.19 99 ASN A CA 1
ATOM 825 C C . ASN A 1 99 ? -5.601 -6.644 -12.256 1.00 85.19 99 ASN A C 1
ATOM 827 O O . ASN A 1 99 ? -6.757 -6.309 -12.504 1.00 85.19 99 ASN A O 1
ATOM 831 N N . LEU A 1 100 ? -5.030 -6.322 -11.093 1.00 84.00 100 LEU A N 1
ATOM 832 C CA . LEU A 1 100 ? -5.635 -5.407 -10.118 1.00 84.00 100 LEU A CA 1
ATOM 833 C C . LEU A 1 100 ? -5.304 -3.944 -10.438 1.00 84.00 100 LEU A C 1
ATOM 835 O O . LEU A 1 100 ? -6.105 -3.049 -10.156 1.00 84.00 100 LEU A O 1
ATOM 839 N N . ILE A 1 101 ? -4.125 -3.698 -11.007 1.00 84.69 101 ILE A N 1
ATOM 840 C CA . ILE A 1 101 ? -3.682 -2.378 -11.454 1.00 84.69 101 ILE A CA 1
ATOM 841 C C . ILE A 1 101 ? -4.455 -1.975 -12.713 1.00 84.69 101 ILE A C 1
ATOM 843 O O . ILE A 1 101 ? -5.121 -0.943 -12.692 1.00 84.69 101 ILE A O 1
ATOM 847 N N . ASN A 1 102 ? -4.450 -2.832 -13.733 1.00 84.38 102 ASN A N 1
ATOM 848 C CA . ASN A 1 102 ? -5.164 -2.670 -14.994 1.00 84.38 102 ASN A CA 1
ATOM 849 C C . ASN A 1 102 ? -6.150 -3.839 -15.160 1.00 84.38 102 ASN A C 1
ATOM 851 O O . ASN A 1 102 ? -5.784 -4.882 -15.708 1.00 84.38 102 ASN A O 1
ATOM 855 N N . PRO A 1 103 ? -7.387 -3.724 -14.641 1.00 79.00 103 PRO A N 1
ATOM 856 C CA . PRO A 1 103 ? -8.381 -4.771 -14.824 1.00 79.00 103 PRO A CA 1
ATOM 857 C C . PRO A 1 103 ? -8.683 -4.956 -16.317 1.00 79.00 103 PRO A C 1
ATOM 859 O O . PRO A 1 103 ? -8.804 -3.957 -17.030 1.00 79.00 103 PRO A O 1
ATOM 862 N N . PRO A 1 104 ? -8.831 -6.204 -16.802 1.00 67.31 104 PRO A N 1
ATOM 863 C CA . PRO A 1 104 ? -9.210 -6.441 -18.187 1.00 67.31 104 PRO A CA 1
ATOM 864 C C . PRO A 1 104 ? -10.545 -5.744 -18.456 1.00 67.31 104 PRO A C 1
ATOM 866 O O . PRO A 1 104 ? -11.523 -5.969 -17.737 1.00 67.31 104 PRO A O 1
ATOM 869 N N . LEU A 1 105 ? -10.559 -4.854 -19.451 1.00 62.84 105 LEU A N 1
ATOM 870 C CA . LEU A 1 105 ? -11.747 -4.099 -19.831 1.00 62.84 105 LEU A CA 1
ATOM 871 C C . LEU A 1 105 ? -12.833 -5.089 -20.251 1.00 62.84 105 LEU A C 1
ATOM 873 O O . LEU A 1 105 ? -12.713 -5.761 -21.274 1.00 62.84 105 LEU A O 1
ATOM 877 N N . ASN A 1 106 ? -13.897 -5.185 -19.458 1.00 51.19 106 ASN A N 1
ATOM 878 C CA . ASN A 1 106 ? -15.102 -5.851 -19.915 1.00 51.19 106 ASN A CA 1
ATOM 879 C C . ASN A 1 106 ? -15.793 -4.860 -20.852 1.00 51.19 106 ASN A C 1
ATOM 881 O O . ASN A 1 106 ? -16.201 -3.784 -20.412 1.00 51.19 106 ASN A O 1
ATOM 885 N N . VAL A 1 107 ? -15.835 -5.180 -22.144 1.00 44.62 107 VAL A N 1
ATOM 886 C CA . VAL A 1 107 ? -16.432 -4.338 -23.187 1.00 44.62 107 VAL A CA 1
ATOM 887 C C . VAL A 1 107 ? -17.948 -4.315 -22.978 1.00 44.62 107 VAL A C 1
ATOM 889 O O . VAL A 1 107 ? -18.692 -5.067 -23.597 1.00 44.62 107 VAL A O 1
ATOM 892 N N . GLN A 1 108 ? -18.417 -3.490 -22.049 1.00 42.84 108 GLN A N 1
ATOM 893 C CA . GLN A 1 108 ? -19.788 -3.006 -22.031 1.00 42.84 108 GLN A CA 1
ATOM 894 C C . GLN A 1 108 ? -19.723 -1.486 -22.059 1.00 42.84 108 GLN A C 1
ATOM 896 O O . GLN A 1 108 ? -19.176 -0.836 -21.170 1.00 42.84 108 GLN A O 1
ATOM 901 N N . GLU A 1 109 ? -20.188 -0.973 -23.191 1.00 46.34 109 GLU A N 1
ATOM 902 C CA . GLU A 1 109 ? -20.169 0.418 -23.602 1.00 46.34 109 GLU A CA 1
ATOM 903 C C . GLU A 1 109 ? -20.802 1.336 -22.550 1.00 46.34 109 GLU A C 1
ATOM 905 O O . GLU A 1 109 ? -21.724 0.959 -21.826 1.00 46.34 109 GLU A O 1
ATOM 910 N N . THR A 1 110 ? -20.362 2.596 -22.567 1.00 45.34 110 THR A N 1
ATOM 911 C CA . THR A 1 110 ? -20.848 3.730 -21.760 1.00 45.34 110 THR A CA 1
ATOM 912 C C . THR A 1 110 ? -20.221 3.893 -20.369 1.00 45.34 110 THR A C 1
ATOM 914 O O . THR A 1 110 ? -20.919 3.831 -19.364 1.00 45.34 110 THR A O 1
ATOM 917 N N . GLN A 1 111 ? -18.922 4.210 -20.284 1.00 41.31 111 GLN A N 1
ATOM 918 C CA . GLN A 1 111 ? -18.380 5.038 -19.191 1.00 41.31 111 GLN A CA 1
ATOM 919 C C . GLN A 1 111 ? -16.962 5.534 -19.499 1.00 41.31 111 GLN A C 1
ATOM 921 O O . GLN A 1 111 ? -16.245 4.922 -20.285 1.00 41.31 111 GLN A O 1
ATOM 926 N N . VAL A 1 112 ? -16.602 6.676 -18.897 1.00 44.94 112 VAL A N 1
ATOM 927 C CA . VAL A 1 112 ? -15.284 7.336 -18.940 1.00 44.94 112 VAL A CA 1
ATOM 928 C C . VAL A 1 112 ? -14.164 6.296 -19.028 1.00 44.94 112 VAL A C 1
ATOM 930 O O . VAL A 1 112 ? -14.017 5.481 -18.119 1.00 44.94 112 VAL A O 1
ATOM 933 N N . THR A 1 113 ? -13.395 6.306 -20.119 1.00 50.41 113 THR A N 1
ATOM 934 C CA . THR A 1 113 ? -12.258 5.399 -20.315 1.00 50.41 113 THR A CA 1
ATOM 935 C C . THR A 1 113 ? -11.309 5.528 -19.131 1.00 50.41 113 THR A C 1
ATOM 937 O O . THR A 1 113 ? -10.725 6.590 -18.917 1.00 50.41 113 THR A O 1
ATOM 940 N N . ILE A 1 114 ? -11.187 4.458 -18.345 1.00 59.72 114 ILE A N 1
ATOM 941 C CA . ILE A 1 114 ? -10.187 4.359 -17.284 1.00 59.72 114 ILE A CA 1
ATOM 942 C C . ILE A 1 114 ? -8.828 4.454 -17.979 1.00 59.72 114 ILE A C 1
ATOM 944 O O . ILE A 1 114 ? -8.500 3.597 -18.797 1.00 59.72 114 ILE A O 1
ATOM 948 N N . GLU A 1 115 ? -8.079 5.523 -17.707 1.00 68.25 115 GLU A N 1
ATOM 949 C CA . GLU A 1 115 ? -6.724 5.683 -18.234 1.00 68.25 115 GLU A CA 1
ATOM 950 C C . GLU A 1 115 ? -5.871 4.499 -17.764 1.00 68.25 115 GLU A C 1
ATOM 952 O O . GLU A 1 115 ? -5.821 4.195 -16.567 1.00 68.25 115 GLU A O 1
ATOM 957 N N . GLU A 1 116 ? -5.231 3.814 -18.711 1.00 80.88 116 GLU A N 1
ATOM 958 C CA . GLU A 1 116 ? -4.357 2.685 -18.411 1.00 80.88 116 GLU A CA 1
ATOM 959 C C . GLU A 1 116 ? -3.193 3.143 -17.524 1.00 80.88 116 GLU A C 1
ATOM 961 O O . GLU A 1 116 ? -2.541 4.162 -17.768 1.00 80.88 116 GLU A O 1
ATOM 966 N N . ILE A 1 117 ? -2.923 2.390 -16.462 1.00 82.94 117 ILE A N 1
ATOM 967 C CA . ILE A 1 117 ? -1.826 2.690 -15.551 1.00 82.94 117 ILE A CA 1
ATOM 968 C C . ILE A 1 117 ? -0.528 2.199 -16.182 1.00 82.94 117 ILE A C 1
ATOM 970 O O . ILE A 1 117 ? -0.308 0.995 -16.281 1.00 82.94 117 ILE A O 1
ATOM 974 N N . THR A 1 118 ? 0.356 3.130 -16.539 1.00 84.62 118 THR A N 1
ATOM 975 C CA . THR A 1 118 ? 1.699 2.842 -17.059 1.00 84.62 118 THR A CA 1
ATOM 976 C C . THR A 1 118 ? 2.784 3.043 -15.989 1.00 84.62 118 THR A C 1
ATOM 978 O O . THR A 1 118 ? 2.568 3.774 -15.014 1.00 84.62 118 THR A O 1
ATOM 981 N N . PRO A 1 119 ? 3.983 2.445 -16.151 1.00 83.44 119 PRO A N 1
ATOM 982 C CA . PRO A 1 119 ? 5.120 2.713 -15.271 1.00 83.44 119 PRO A CA 1
ATOM 983 C C . PRO A 1 119 ? 5.480 4.206 -15.211 1.00 83.44 119 PRO A C 1
ATOM 985 O O . PRO A 1 119 ? 5.500 4.890 -16.232 1.00 83.44 119 PRO A O 1
ATOM 988 N N . LEU A 1 120 ? 5.831 4.692 -14.018 1.00 82.31 120 LEU A N 1
ATOM 989 C CA . LEU A 1 120 ? 6.332 6.050 -13.779 1.00 82.31 120 LEU A CA 1
ATOM 990 C C . LEU A 1 120 ? 7.816 6.179 -14.131 1.00 82.31 120 LEU A C 1
ATOM 992 O O . LEU A 1 120 ? 8.237 7.147 -14.759 1.00 82.31 120 LEU A O 1
ATOM 996 N N . VAL A 1 121 ? 8.625 5.211 -13.693 1.00 83.06 121 VAL A N 1
ATOM 997 C CA . VAL A 1 121 ? 10.074 5.200 -13.928 1.00 83.06 121 VAL A CA 1
ATOM 998 C C . VAL A 1 121 ? 10.499 3.767 -14.238 1.00 83.06 121 VAL A C 1
ATOM 1000 O O . VAL A 1 121 ? 10.616 2.972 -13.299 1.00 83.06 121 VAL A O 1
ATOM 1003 N N . PRO A 1 122 ? 10.737 3.414 -15.512 1.00 82.44 122 PRO A N 1
ATOM 1004 C CA . PRO A 1 122 ? 11.215 2.082 -15.866 1.00 82.44 122 PRO A CA 1
ATOM 1005 C C . PRO A 1 122 ? 12.646 1.836 -15.345 1.00 82.44 122 PRO A C 1
ATOM 1007 O O . PRO A 1 122 ? 13.372 2.799 -15.059 1.00 82.44 122 PRO A O 1
ATOM 1010 N N . PRO A 1 123 ? 13.074 0.566 -15.213 1.00 79.94 123 PRO A N 1
ATOM 1011 C CA . PRO A 1 123 ? 14.458 0.218 -14.888 1.00 79.94 123 PRO A CA 1
ATOM 1012 C C . PRO A 1 123 ? 15.441 0.819 -15.903 1.00 79.94 123 PRO A C 1
ATOM 1014 O O . PRO A 1 123 ? 15.138 0.879 -17.095 1.00 79.94 123 PRO A O 1
ATOM 1017 N N . GLN A 1 124 ? 16.622 1.254 -15.453 1.00 77.81 124 GLN A N 1
ATOM 1018 C CA . GLN A 1 124 ? 17.687 1.727 -16.352 1.00 77.81 124 GLN A CA 1
ATOM 1019 C C . GLN A 1 124 ? 18.779 0.663 -16.534 1.00 77.81 124 GLN A C 1
ATOM 1021 O O . GLN A 1 124 ? 18.978 -0.175 -15.655 1.00 77.81 124 GLN A O 1
ATOM 1026 N N . SER A 1 125 ? 19.492 0.709 -17.669 1.00 54.66 125 SER A N 1
ATOM 1027 C CA . SER A 1 125 ? 20.525 -0.249 -18.116 1.00 54.66 125 SER A CA 1
ATOM 1028 C C . SER A 1 125 ? 21.800 -0.246 -17.250 1.00 54.66 125 SER A C 1
ATOM 1030 O O . SER A 1 125 ? 22.891 0.072 -17.714 1.00 54.66 125 SER A O 1
ATOM 1032 N N . GLY A 1 126 ? 21.647 -0.561 -15.967 1.00 57.84 126 GLY A N 1
ATOM 1033 C CA . GLY A 1 126 ? 22.682 -0.529 -14.934 1.00 57.84 126 GLY A CA 1
ATOM 1034 C C . GLY A 1 126 ? 22.156 -0.836 -13.525 1.00 57.84 126 GLY A C 1
ATOM 1035 O O . GLY A 1 126 ? 22.962 -1.001 -12.608 1.00 57.84 126 GLY A O 1
ATOM 1036 N N . ASP A 1 127 ? 20.833 -0.950 -13.338 1.00 60.38 127 ASP A N 1
ATOM 1037 C CA . ASP A 1 127 ? 20.265 -1.523 -12.117 1.00 60.38 127 ASP A CA 1
ATOM 1038 C C . ASP A 1 127 ? 20.724 -2.982 -12.016 1.00 60.38 127 ASP A C 1
ATOM 1040 O O . ASP A 1 127 ? 20.312 -3.838 -12.800 1.00 60.38 127 ASP A O 1
ATOM 1044 N N . LYS A 1 128 ? 21.635 -3.257 -11.074 1.00 56.31 128 LYS A N 1
ATOM 1045 C CA . LYS A 1 128 ? 22.087 -4.618 -10.774 1.00 56.31 128 LYS A CA 1
ATOM 1046 C C . LYS A 1 128 ? 20.849 -5.465 -10.495 1.00 56.31 128 LYS A C 1
ATOM 1048 O O . LYS A 1 128 ? 20.095 -5.158 -9.570 1.00 56.31 128 LYS A O 1
ATOM 1053 N N . GLY A 1 129 ? 20.637 -6.487 -11.321 1.00 60.84 129 GLY A N 1
ATOM 1054 C CA . GLY A 1 129 ? 19.534 -7.421 -11.158 1.00 60.84 129 GLY A CA 1
ATOM 1055 C C . GLY A 1 129 ? 19.560 -7.972 -9.742 1.00 60.84 129 GLY A C 1
ATOM 1056 O O . GLY A 1 129 ? 20.579 -8.477 -9.277 1.00 60.84 129 GLY A O 1
ATOM 1057 N N . GLN A 1 130 ? 18.457 -7.804 -9.030 1.00 65.25 130 GLN A N 1
ATOM 1058 C CA . GLN A 1 130 ? 18.317 -8.415 -7.731 1.00 65.25 130 GLN A CA 1
ATOM 1059 C C . GLN A 1 130 ? 18.006 -9.895 -7.925 1.00 65.25 130 GLN A C 1
ATOM 1061 O O . GLN A 1 130 ? 16.956 -10.223 -8.472 1.00 65.25 130 GLN A O 1
ATOM 1066 N N . GLU A 1 131 ? 18.926 -10.760 -7.496 1.00 67.12 131 GLU A N 1
ATOM 1067 C CA . GLU A 1 131 ? 18.863 -12.203 -7.770 1.00 67.12 131 GLU A CA 1
ATOM 1068 C C . GLU A 1 131 ? 17.620 -12.869 -7.161 1.00 67.12 131 GLU A C 1
ATOM 1070 O O . GLU A 1 131 ? 17.036 -13.750 -7.785 1.00 67.12 131 GLU A O 1
ATOM 1075 N N . ASP A 1 132 ? 17.155 -12.391 -5.998 1.00 87.44 132 ASP A N 1
ATOM 1076 C CA . ASP A 1 132 ? 15.911 -12.849 -5.374 1.00 87.44 132 ASP A CA 1
ATOM 1077 C C . ASP A 1 132 ? 14.961 -11.684 -5.052 1.00 87.44 132 ASP A C 1
ATOM 1079 O O . ASP A 1 132 ? 15.057 -11.001 -4.024 1.00 87.44 132 ASP A O 1
ATOM 1083 N N . LEU A 1 133 ? 14.005 -11.468 -5.957 1.00 89.38 133 LEU A N 1
ATOM 1084 C CA . LEU A 1 133 ? 12.934 -10.487 -5.794 1.00 89.38 133 LEU A CA 1
ATOM 1085 C C . LEU A 1 133 ? 11.959 -10.859 -4.667 1.00 89.38 133 LEU A C 1
ATOM 1087 O O . LEU A 1 133 ? 11.394 -9.963 -4.039 1.00 89.38 133 LEU A O 1
ATOM 1091 N N . THR A 1 134 ? 11.761 -12.148 -4.387 1.00 91.31 134 THR A N 1
ATOM 1092 C CA . THR A 1 134 ? 10.844 -12.612 -3.336 1.00 91.31 134 THR A CA 1
ATOM 1093 C C . THR A 1 134 ? 11.368 -12.164 -1.980 1.00 91.31 134 THR A C 1
ATOM 1095 O O . THR A 1 134 ? 10.682 -11.442 -1.252 1.00 91.31 134 THR A O 1
ATOM 1098 N N . SER A 1 135 ? 12.622 -12.513 -1.676 1.00 91.12 135 SER A N 1
ATOM 1099 C CA . SER A 1 135 ? 13.279 -12.120 -0.427 1.00 91.12 135 SER A CA 1
ATOM 1100 C C . SER A 1 135 ? 13.365 -10.602 -0.283 1.00 91.12 135 SER A C 1
ATOM 1102 O O . SER A 1 135 ? 13.099 -10.072 0.795 1.00 91.12 135 SER A O 1
ATOM 1104 N N . TYR A 1 136 ? 13.629 -9.878 -1.376 1.00 92.44 136 TYR A N 1
ATOM 1105 C CA . TYR A 1 136 ? 13.683 -8.414 -1.362 1.00 92.44 136 TYR A CA 1
ATOM 1106 C C . TYR A 1 136 ? 12.406 -7.746 -0.861 1.00 92.44 136 TYR A C 1
ATOM 1108 O O . TYR A 1 136 ? 12.435 -6.879 0.019 1.00 92.44 136 TYR A O 1
ATOM 1116 N N . PHE A 1 137 ? 11.279 -8.111 -1.475 1.00 95.06 137 PHE A N 1
ATOM 1117 C CA . PHE A 1 137 ? 9.993 -7.504 -1.175 1.00 95.06 137 PHE A CA 1
ATOM 1118 C C . PHE A 1 137 ? 9.447 -8.024 0.151 1.00 95.06 137 PHE A C 1
ATOM 1120 O O . PHE A 1 137 ? 8.816 -7.253 0.872 1.00 95.06 137 PHE A O 1
ATOM 1127 N N . LEU A 1 138 ? 9.741 -9.275 0.520 1.00 95.12 138 LEU A N 1
ATOM 1128 C CA . LEU A 1 138 ? 9.395 -9.820 1.829 1.00 95.12 138 LEU A CA 1
ATOM 1129 C C . LEU A 1 138 ? 10.105 -9.072 2.964 1.00 95.12 138 LEU A C 1
ATOM 1131 O O . LEU A 1 138 ? 9.447 -8.642 3.913 1.00 95.12 138 LEU A O 1
ATOM 1135 N N . GLU A 1 139 ? 11.418 -8.855 2.854 1.00 94.25 139 GLU A N 1
ATOM 1136 C CA . GLU A 1 139 ? 12.185 -8.085 3.839 1.00 94.25 139 GLU A CA 1
ATOM 1137 C C . GLU A 1 139 ? 11.649 -6.651 3.946 1.00 94.25 139 GLU A C 1
ATOM 1139 O O . GLU A 1 139 ? 11.425 -6.135 5.043 1.00 94.25 139 GLU A O 1
ATOM 1144 N N . ALA A 1 140 ? 11.381 -6.012 2.802 1.00 95.75 140 ALA A N 1
ATOM 1145 C CA . ALA A 1 140 ? 10.798 -4.678 2.760 1.00 95.75 140 ALA A CA 1
ATOM 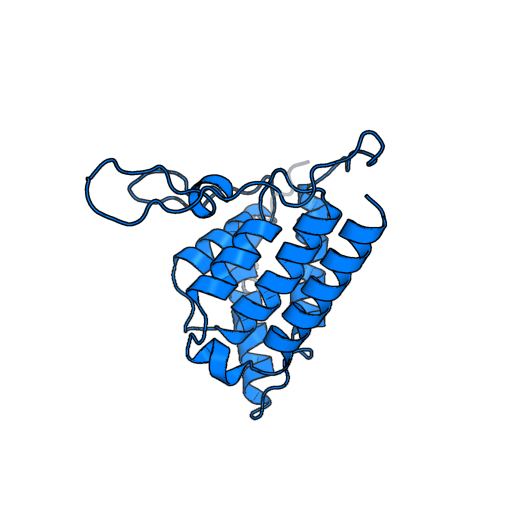1146 C C . ALA A 1 140 ? 9.426 -4.626 3.451 1.00 95.75 140 ALA A C 1
ATOM 1148 O O . ALA A 1 140 ? 9.206 -3.760 4.297 1.00 95.75 140 ALA A O 1
ATOM 1149 N N . LEU A 1 141 ? 8.529 -5.563 3.135 1.00 96.75 141 LEU A N 1
ATOM 1150 C CA . LEU A 1 141 ? 7.193 -5.648 3.719 1.00 96.75 141 LEU A CA 1
ATOM 1151 C C . LEU A 1 141 ? 7.269 -5.781 5.246 1.00 96.75 141 LEU A C 1
ATOM 1153 O O . LEU A 1 141 ? 6.655 -4.989 5.958 1.00 96.75 141 LEU A O 1
ATOM 1157 N N . LEU A 1 142 ? 8.053 -6.739 5.751 1.00 95.88 142 LEU A N 1
ATOM 1158 C CA . LEU A 1 142 ? 8.228 -6.970 7.189 1.00 95.88 142 LEU A CA 1
ATOM 1159 C C . LEU A 1 142 ? 8.798 -5.737 7.895 1.00 95.88 142 LEU A C 1
ATOM 1161 O O . LEU A 1 142 ? 8.266 -5.305 8.919 1.00 95.88 142 LEU A O 1
ATOM 1165 N N . LYS A 1 143 ? 9.836 -5.125 7.313 1.00 95.69 143 LYS A N 1
ATOM 1166 C CA . LYS A 1 143 ? 10.435 -3.889 7.822 1.00 95.69 143 LYS A CA 1
ATOM 1167 C C . LYS A 1 143 ? 9.400 -2.768 7.930 1.00 95.69 143 LYS A C 1
ATOM 1169 O O . LYS A 1 143 ? 9.338 -2.086 8.953 1.00 95.69 143 LYS A O 1
ATOM 1174 N N . TYR A 1 144 ? 8.591 -2.560 6.896 1.00 96.62 144 TYR A N 1
ATOM 1175 C CA . TYR A 1 144 ? 7.629 -1.460 6.862 1.00 96.62 144 TYR A CA 1
ATOM 1176 C C . TYR A 1 144 ? 6.413 -1.700 7.756 1.00 96.62 144 TYR A C 1
ATOM 1178 O O . TYR A 1 144 ? 6.008 -0.759 8.433 1.00 96.62 144 TYR A O 1
ATOM 1186 N N . ILE A 1 145 ? 5.909 -2.938 7.869 1.00 94.94 145 ILE A N 1
ATOM 1187 C CA . ILE A 1 145 ? 4.851 -3.287 8.835 1.00 94.94 145 ILE A CA 1
ATOM 1188 C C . ILE A 1 145 ? 5.247 -2.872 10.257 1.00 94.94 145 ILE A C 1
ATOM 1190 O O . ILE A 1 145 ? 4.388 -2.431 11.009 1.00 94.94 145 ILE A O 1
ATOM 1194 N N . VAL A 1 146 ? 6.527 -2.984 10.628 1.00 91.38 146 VAL A N 1
ATOM 1195 C CA . VAL A 1 146 ? 7.012 -2.626 11.972 1.00 91.38 146 VAL A CA 1
ATOM 1196 C C . VAL A 1 146 ? 7.313 -1.131 12.099 1.00 91.38 146 VAL A C 1
ATOM 1198 O O . VAL A 1 146 ? 6.884 -0.488 13.056 1.00 91.38 146 VAL A O 1
ATOM 1201 N N . ILE A 1 147 ? 8.050 -0.552 11.147 1.00 90.31 147 ILE A N 1
ATOM 1202 C CA . ILE A 1 147 ? 8.534 0.833 11.264 1.00 90.31 147 ILE A CA 1
ATOM 1203 C C . ILE A 1 147 ? 7.398 1.850 11.089 1.00 90.31 147 ILE A C 1
ATOM 1205 O O . ILE A 1 147 ? 7.405 2.905 11.723 1.00 90.31 147 ILE A O 1
ATOM 1209 N N . GLN A 1 148 ? 6.401 1.554 10.255 1.00 87.06 148 GLN A N 1
ATOM 1210 C CA . GLN A 1 148 ? 5.377 2.532 9.888 1.00 87.06 148 GLN A CA 1
ATOM 1211 C C . GLN A 1 148 ? 4.219 2.655 10.872 1.00 87.06 148 GLN A C 1
ATOM 1213 O O . GLN A 1 148 ? 3.482 3.642 10.808 1.00 87.06 148 GLN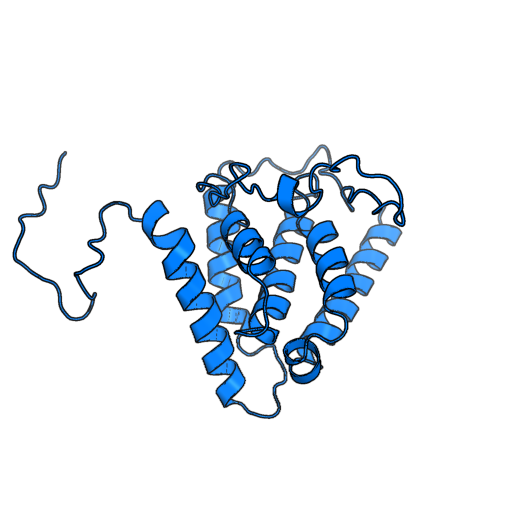 A O 1
ATOM 1218 N N . VAL A 1 149 ? 4.073 1.727 11.818 1.00 81.75 149 VAL A N 1
ATOM 1219 C CA . VAL A 1 149 ? 3.004 1.763 12.834 1.00 81.75 149 VAL A CA 1
ATOM 1220 C C . VAL A 1 149 ? 2.924 3.124 13.513 1.00 81.75 149 VAL A C 1
AT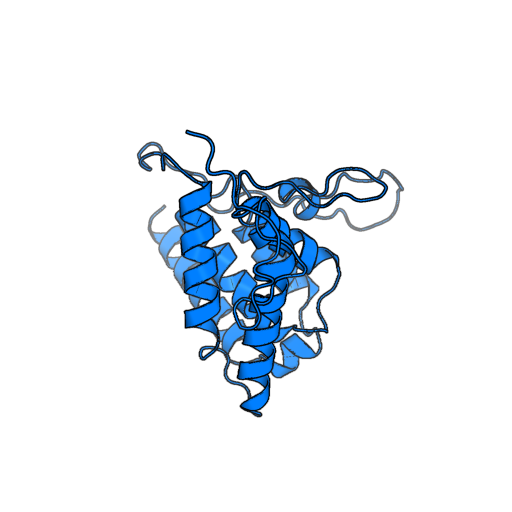OM 1222 O O . VAL A 1 149 ? 1.853 3.710 13.654 1.00 81.75 149 VAL A O 1
ATOM 1225 N N . LYS A 1 150 ? 4.088 3.658 13.885 1.00 86.62 150 LYS A N 1
ATOM 1226 C CA . LYS A 1 150 ? 4.201 4.913 14.632 1.00 86.62 150 LYS A CA 1
ATOM 1227 C C . LYS A 1 150 ? 4.199 6.158 13.750 1.00 86.62 150 LYS A C 1
ATOM 1229 O O . LYS A 1 150 ? 4.200 7.259 14.285 1.00 86.62 150 LYS A O 1
ATOM 1234 N N . SER A 1 151 ? 4.209 5.996 12.429 1.00 92.31 151 SER A N 1
ATOM 1235 C CA . SER A 1 151 ? 4.323 7.121 11.497 1.00 92.31 151 SER A CA 1
ATOM 1236 C C . SER A 1 151 ? 2.994 7.817 11.192 1.00 92.31 151 SER A C 1
ATOM 1238 O O . SER A 1 151 ? 3.011 8.943 10.712 1.00 92.31 151 SER A O 1
ATOM 1240 N N . LEU A 1 152 ? 1.852 7.179 11.482 1.00 95.88 152 LEU A N 1
ATOM 1241 C CA . LEU A 1 152 ? 0.537 7.814 11.366 1.00 95.88 152 LEU A CA 1
ATOM 1242 C C . LEU A 1 152 ? 0.222 8.643 12.622 1.00 95.88 152 LEU A C 1
ATOM 1244 O O . LEU A 1 152 ? 0.218 8.120 13.747 1.00 95.88 152 LEU A O 1
ATOM 1248 N N . GLU A 1 153 ? -0.112 9.915 12.420 1.00 95.44 153 GLU A N 1
ATOM 1249 C CA . GLU A 1 153 ? -0.458 10.881 13.466 1.00 95.44 153 GLU A CA 1
ATOM 1250 C C . GLU A 1 153 ? -1.926 10.770 13.885 1.00 95.44 153 GLU A C 1
ATOM 1252 O O . GLU A 1 153 ? -2.730 11.684 13.732 1.00 95.44 153 GLU A O 1
ATOM 1257 N N . TRP A 1 154 ? -2.287 9.614 14.438 1.00 95.31 154 TRP A N 1
ATOM 1258 C CA . TRP A 1 154 ? -3.616 9.415 15.003 1.00 95.31 154 TRP A CA 1
ATOM 1259 C C . TRP A 1 154 ? -3.846 10.273 16.246 1.00 95.31 154 TRP A C 1
ATOM 1261 O O . TRP A 1 154 ? -3.009 10.304 17.157 1.00 95.31 154 TRP A O 1
ATOM 1271 N N . LYS A 1 155 ? -5.048 10.844 16.350 1.00 93.56 155 LYS A N 1
ATOM 1272 C CA . LYS A 1 155 ? -5.553 11.469 17.581 1.00 93.56 155 LYS A CA 1
ATOM 1273 C C . LYS A 1 155 ? -5.715 10.451 18.710 1.00 93.56 155 LYS A C 1
ATOM 1275 O O . LYS A 1 155 ? -5.305 10.714 19.835 1.00 93.56 155 LYS A O 1
ATOM 1280 N N . ASN A 1 156 ? -6.287 9.281 18.409 1.00 92.38 156 ASN A N 1
ATOM 1281 C CA . ASN A 1 156 ? -6.383 8.165 19.353 1.00 92.38 156 ASN A CA 1
ATOM 1282 C C . ASN A 1 156 ? -5.219 7.185 19.134 1.00 92.38 156 ASN A C 1
ATOM 1284 O O . ASN A 1 156 ? -5.143 6.533 18.092 1.00 92.38 156 ASN A O 1
ATOM 1288 N N . LYS A 1 157 ? -4.341 7.039 20.132 1.00 89.56 157 LYS A N 1
ATOM 1289 C CA . LYS A 1 157 ? -3.174 6.145 20.063 1.00 89.56 157 LYS A CA 1
ATOM 1290 C C . LYS A 1 157 ? -3.539 4.664 19.933 1.00 89.56 157 LYS A C 1
ATOM 1292 O O . LYS A 1 157 ? -2.787 3.932 19.301 1.00 89.56 157 LYS A O 1
ATOM 1297 N N . GLU A 1 158 ? -4.709 4.237 20.405 1.00 91.69 158 GLU A N 1
ATOM 1298 C CA . GLU A 1 158 ? -5.196 2.857 20.235 1.00 91.69 158 GLU A CA 1
ATOM 1299 C C . GLU A 1 158 ? -5.316 2.467 18.747 1.00 91.69 158 GLU A C 1
ATOM 1301 O O . GLU A 1 158 ? -5.099 1.316 18.364 1.00 91.69 158 GLU A O 1
ATOM 1306 N N . ASN A 1 159 ? -5.589 3.438 17.865 1.00 93.00 159 ASN A N 1
ATOM 1307 C CA . ASN A 1 159 ? -5.663 3.184 16.426 1.00 93.00 159 ASN A CA 1
ATOM 1308 C C . ASN A 1 159 ? -4.307 2.790 15.823 1.00 93.00 159 ASN A C 1
ATOM 1310 O O . ASN A 1 159 ? -4.285 2.130 14.783 1.00 93.00 159 ASN A O 1
ATOM 1314 N N . GLN A 1 160 ? -3.188 3.140 16.466 1.00 91.81 160 GLN A N 1
ATOM 1315 C CA . GLN A 1 160 ? -1.859 2.689 16.045 1.00 91.81 160 GLN A CA 1
ATOM 1316 C C . GLN A 1 160 ? -1.719 1.174 16.244 1.00 91.81 160 GLN A C 1
ATOM 1318 O O . GLN A 1 160 ? -1.342 0.460 15.314 1.00 91.81 160 GLN A O 1
ATOM 1323 N N . GLU A 1 161 ? -2.100 0.668 17.419 1.00 92.31 161 GLU A N 1
ATOM 1324 C CA . GLU A 1 161 ? -2.057 -0.766 17.734 1.00 92.31 161 GLU A CA 1
ATOM 1325 C C . GLU A 1 161 ? -3.027 -1.572 16.866 1.00 92.31 161 GLU A C 1
ATOM 1327 O O . GLU A 1 161 ? -2.669 -2.642 16.361 1.00 92.31 161 GLU A O 1
ATOM 1332 N N . LYS A 1 162 ? -4.230 -1.034 16.619 1.00 94.62 162 LYS A N 1
ATOM 1333 C CA . LYS A 1 162 ? -5.200 -1.619 15.679 1.00 94.62 162 LYS A CA 1
ATOM 1334 C C . LYS A 1 162 ? -4.635 -1.697 14.264 1.00 94.62 162 LYS A C 1
ATOM 1336 O O . LYS A 1 162 ? -4.753 -2.740 13.624 1.00 94.62 162 LYS A O 1
ATOM 1341 N N . GLY A 1 163 ? -3.972 -0.639 13.796 1.00 94.75 163 GLY A N 1
ATOM 1342 C CA . GLY A 1 163 ? -3.332 -0.596 12.482 1.00 94.75 163 GLY A CA 1
ATOM 1343 C C . GLY A 1 163 ? -2.245 -1.661 12.320 1.00 94.75 163 GLY A C 1
ATOM 1344 O O . GLY A 1 163 ? -2.260 -2.410 11.340 1.00 94.75 163 GLY A O 1
ATOM 1345 N N . PHE A 1 164 ? -1.350 -1.791 13.304 1.00 95.25 164 PHE A N 1
ATOM 1346 C CA . PHE A 1 164 ? -0.337 -2.850 13.308 1.00 95.25 164 PHE A CA 1
ATOM 1347 C C . PHE A 1 164 ? -0.971 -4.241 13.320 1.00 95.25 164 PHE A C 1
ATOM 1349 O O . PHE A 1 164 ? -0.648 -5.083 12.483 1.00 95.25 164 PHE A O 1
ATOM 1356 N N . SER A 1 165 ? -1.904 -4.473 14.245 1.00 95.88 165 SER A N 1
ATOM 1357 C CA . SER A 1 165 ? -2.585 -5.760 14.397 1.00 95.88 165 SER A CA 1
ATOM 1358 C C . SER A 1 165 ? -3.308 -6.162 13.115 1.00 95.88 165 SER A C 1
ATOM 1360 O O . SER A 1 165 ? -3.281 -7.332 12.726 1.00 95.88 165 SER A O 1
ATOM 1362 N N . PHE A 1 166 ? -3.905 -5.193 12.421 1.00 96.44 166 PHE A N 1
ATOM 1363 C CA . PHE A 1 166 ? -4.550 -5.383 11.131 1.00 96.44 166 PHE A CA 1
ATOM 1364 C C . PHE A 1 166 ? -3.556 -5.809 10.041 1.00 96.44 166 PHE A C 1
ATOM 1366 O O . PHE A 1 166 ? -3.773 -6.833 9.386 1.00 96.44 166 PHE A O 1
ATOM 1373 N N . LEU A 1 167 ? -2.449 -5.080 9.859 1.00 96.88 167 LEU A N 1
ATOM 1374 C CA . LEU A 1 167 ? -1.424 -5.438 8.871 1.00 96.88 167 LEU A CA 1
ATOM 1375 C C . LEU A 1 167 ? -0.792 -6.797 9.177 1.00 96.88 167 LEU A C 1
ATOM 1377 O O . LEU A 1 167 ? -0.690 -7.647 8.293 1.00 96.88 167 LEU A O 1
ATOM 1381 N N . PHE A 1 168 ? -0.420 -7.035 10.434 1.00 96.31 168 PHE A N 1
ATOM 1382 C CA . PHE A 1 168 ? 0.216 -8.279 10.847 1.00 96.31 168 PHE A CA 1
ATOM 1383 C C . PHE A 1 168 ? -0.725 -9.478 10.692 1.00 96.31 168 PHE A C 1
ATOM 1385 O O . PHE A 1 168 ? -0.312 -10.540 10.229 1.00 96.31 168 PHE A O 1
ATOM 1392 N N . SER A 1 169 ? -2.013 -9.320 11.000 1.00 96.19 169 SER A N 1
ATOM 1393 C CA . SER A 1 169 ? -3.005 -10.379 10.781 1.00 96.19 169 SER A CA 1
ATOM 1394 C C . SER A 1 169 ? -3.164 -10.722 9.300 1.00 96.19 169 SER A C 1
ATOM 1396 O O . SER A 1 169 ? -3.222 -11.901 8.952 1.00 96.19 169 SER A O 1
ATOM 1398 N N . ASN A 1 170 ? -3.166 -9.721 8.415 1.00 96.00 170 ASN A N 1
ATOM 1399 C CA . ASN A 1 170 ? -3.185 -9.957 6.972 1.00 96.00 170 ASN A CA 1
ATOM 1400 C C . ASN A 1 170 ? -1.881 -10.595 6.477 1.00 96.00 170 ASN A C 1
ATOM 1402 O O . ASN A 1 170 ? -1.937 -11.514 5.662 1.00 96.00 170 ASN A O 1
ATOM 1406 N N . PHE A 1 171 ? -0.723 -10.189 7.007 1.00 95.7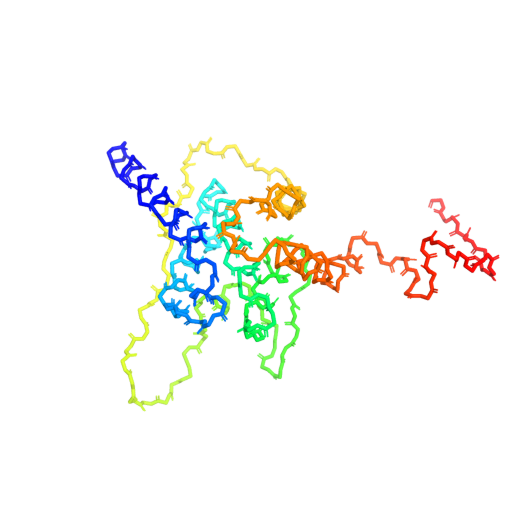5 171 PHE A N 1
ATOM 1407 C CA . PHE A 1 171 ? 0.550 -10.848 6.708 1.00 95.75 171 PHE A CA 1
ATOM 1408 C C . PHE A 1 171 ? 0.491 -12.341 7.047 1.00 95.75 171 PHE A C 1
ATOM 1410 O O . PHE A 1 171 ? 0.756 -13.186 6.191 1.00 95.75 171 PHE A O 1
ATOM 1417 N N . LYS A 1 172 ? 0.052 -12.677 8.267 1.00 93.50 172 LYS A N 1
ATOM 1418 C CA . LYS A 1 172 ? -0.121 -14.071 8.692 1.00 93.50 172 LYS A CA 1
ATOM 1419 C C . LYS A 1 172 ? -1.070 -14.838 7.776 1.00 93.50 172 LYS A C 1
ATOM 1421 O O . LYS A 1 172 ? -0.810 -15.987 7.450 1.00 93.50 172 LYS A O 1
ATOM 1426 N N . LYS A 1 173 ? -2.161 -14.203 7.353 1.00 92.50 173 LYS A N 1
ATOM 1427 C CA . LYS A 1 173 ? -3.172 -14.825 6.497 1.00 92.50 173 LYS A CA 1
ATOM 1428 C C . LYS A 1 173 ? -2.649 -15.143 5.095 1.00 92.50 173 LYS A C 1
ATOM 1430 O O . LYS A 1 173 ? -2.915 -16.233 4.599 1.00 92.50 173 LYS A O 1
ATOM 1435 N N . TYR A 1 174 ? -1.971 -14.195 4.451 1.00 92.38 174 TYR A N 1
ATOM 1436 C CA . TYR A 1 174 ? -1.632 -14.300 3.028 1.00 92.38 174 TYR A CA 1
ATOM 1437 C C . TYR A 1 174 ? -0.229 -14.844 2.761 1.00 92.38 174 TYR A C 1
ATOM 1439 O O . TYR A 1 174 ? -0.022 -15.470 1.727 1.00 92.38 174 TYR A O 1
ATOM 1447 N N . TYR A 1 175 ? 0.719 -14.640 3.679 1.00 92.56 175 TYR A N 1
ATOM 1448 C CA . TYR A 1 175 ? 2.127 -14.940 3.423 1.00 92.56 175 TYR A CA 1
ATOM 1449 C C . TYR A 1 175 ? 2.674 -16.114 4.229 1.00 92.56 175 TYR A C 1
ATOM 1451 O O . TYR A 1 175 ? 3.425 -16.912 3.672 1.00 92.56 175 TYR A O 1
ATOM 1459 N N . LEU A 1 176 ? 2.279 -16.290 5.498 1.00 89.94 176 LEU A N 1
ATOM 1460 C CA . LEU A 1 176 ? 2.809 -17.404 6.301 1.00 89.94 176 LEU A CA 1
ATOM 1461 C C . LEU A 1 176 ? 2.578 -18.792 5.685 1.00 89.94 176 LEU A C 1
ATOM 1463 O O . LEU A 1 176 ? 3.522 -19.574 5.740 1.00 89.94 176 LEU A O 1
ATOM 1467 N N . PRO A 1 177 ? 1.416 -19.123 5.080 1.00 86.69 177 PRO A N 1
ATOM 1468 C CA . PRO A 1 177 ? 1.229 -20.441 4.470 1.00 86.69 177 PRO A CA 1
ATOM 1469 C C . PRO A 1 177 ? 2.228 -20.735 3.345 1.00 86.69 177 PRO A C 1
ATOM 1471 O O . PRO A 1 177 ? 2.613 -21.882 3.161 1.00 86.69 177 PRO A O 1
ATOM 1474 N N . SER A 1 178 ? 2.657 -19.707 2.609 1.00 84.38 178 SER A N 1
ATOM 1475 C CA . SER A 1 178 ? 3.626 -19.840 1.515 1.00 84.38 178 SER A CA 1
ATOM 1476 C C . SER A 1 178 ? 5.069 -19.887 2.024 1.00 84.38 178 SER A C 1
ATOM 1478 O O . SER A 1 178 ? 5.884 -20.616 1.474 1.00 84.38 178 SER A O 1
ATOM 1480 N N . ILE A 1 179 ? 5.388 -19.124 3.078 1.00 83.38 179 ILE A N 1
ATOM 1481 C CA . ILE A 1 179 ? 6.728 -19.100 3.693 1.00 83.38 179 ILE A CA 1
ATOM 1482 C C . ILE A 1 179 ? 6.985 -20.391 4.482 1.00 83.38 179 ILE A C 1
ATOM 1484 O O . ILE A 1 179 ? 8.087 -20.931 4.468 1.00 83.38 179 ILE A O 1
ATOM 1488 N N . PHE A 1 180 ? 5.958 -20.892 5.168 1.00 80.12 180 PHE A N 1
ATOM 1489 C CA . PHE A 1 180 ? 6.036 -22.058 6.035 1.00 80.12 180 PHE A CA 1
ATOM 1490 C C . PHE A 1 180 ? 4.891 -23.041 5.745 1.00 80.12 180 PHE A C 1
ATOM 1492 O O . PHE A 1 180 ? 3.965 -23.175 6.552 1.00 80.12 180 PHE A O 1
ATOM 1499 N N . PRO A 1 181 ? 4.949 -23.777 4.624 1.00 68.56 181 PRO A N 1
ATOM 1500 C CA . PRO A 1 181 ? 3.881 -24.697 4.218 1.00 68.56 181 PRO A CA 1
ATOM 1501 C C . PRO A 1 181 ? 3.588 -25.804 5.246 1.00 68.56 181 PRO A C 1
ATOM 1503 O O . PRO A 1 181 ? 2.479 -26.330 5.281 1.00 68.56 181 PRO A O 1
ATOM 1506 N N . ASN A 1 182 ? 4.550 -26.111 6.123 1.00 61.31 182 ASN A N 1
ATOM 1507 C CA . ASN A 1 182 ? 4.445 -27.153 7.147 1.00 61.31 182 ASN A CA 1
ATOM 1508 C C . ASN A 1 182 ? 4.025 -26.641 8.541 1.00 61.31 182 ASN A C 1
ATOM 1510 O O . ASN A 1 182 ? 3.949 -27.440 9.475 1.00 61.31 182 ASN A O 1
ATOM 1514 N N . ILE A 1 183 ? 3.768 -25.337 8.731 1.00 58.44 183 ILE A N 1
ATOM 1515 C CA . ILE A 1 183 ? 3.257 -24.837 10.019 1.00 58.44 183 ILE A CA 1
ATOM 1516 C C . ILE A 1 183 ? 1.794 -25.258 10.164 1.00 58.44 183 ILE A C 1
ATOM 1518 O O . ILE A 1 183 ? 0.913 -24.822 9.421 1.00 58.44 183 ILE A O 1
ATOM 1522 N N . CYS A 1 184 ? 1.533 -26.115 11.150 1.00 50.91 184 CYS A N 1
ATOM 1523 C CA . CYS A 1 184 ? 0.190 -26.562 11.475 1.00 50.91 184 CYS A CA 1
ATOM 1524 C C . CYS A 1 184 ? -0.649 -25.367 11.956 1.00 50.91 184 CYS A C 1
ATOM 1526 O O . CYS A 1 184 ? -0.285 -24.682 12.912 1.00 50.91 184 CYS A O 1
ATOM 1528 N N . LYS A 1 185 ? -1.798 -25.119 11.313 1.00 54.31 185 LYS A N 1
ATOM 1529 C CA . LYS A 1 185 ? -2.723 -24.023 11.672 1.00 54.31 185 LYS A CA 1
ATOM 1530 C C . LYS A 1 185 ? -3.309 -24.162 13.086 1.00 54.31 185 LYS A C 1
ATOM 1532 O O . LYS A 1 185 ? -3.887 -23.208 13.597 1.00 54.31 185 LYS A O 1
ATOM 1537 N N . GLU A 1 186 ? -3.155 -25.334 13.697 1.00 51.88 186 GLU A N 1
ATOM 1538 C CA . GLU A 1 186 ? -3.684 -25.696 15.015 1.00 51.88 186 GLU A CA 1
ATOM 1539 C C . GLU A 1 186 ? -2.641 -25.565 16.135 1.00 51.88 186 GLU A C 1
ATOM 1541 O O . GLU A 1 186 ? -3.002 -25.519 17.309 1.00 51.88 186 GLU A O 1
ATOM 1546 N N . THR A 1 187 ? -1.349 -25.460 15.809 1.00 46.78 187 THR A N 1
ATOM 1547 C CA . THR A 1 187 ? -0.302 -25.271 16.819 1.00 46.78 187 THR A CA 1
ATOM 1548 C C . THR A 1 187 ? -0.046 -23.786 17.020 1.00 46.78 187 THR A C 1
ATOM 1550 O O . THR A 1 187 ? 0.671 -23.147 16.250 1.00 46.78 187 THR A O 1
ATOM 1553 N N . SER A 1 188 ? -0.634 -23.222 18.074 1.00 46.88 188 SER A N 1
ATOM 1554 C CA . SER A 1 188 ? -0.173 -21.946 18.619 1.00 46.88 188 SER A CA 1
ATOM 1555 C C . SER A 1 188 ? 1.309 -22.073 18.993 1.00 46.88 188 SER A C 1
ATOM 1557 O O . SER A 1 188 ? 1.688 -23.040 19.648 1.00 46.88 188 SER A O 1
ATOM 1559 N N . LEU A 1 189 ? 2.143 -21.086 18.644 1.00 48.31 189 LEU A N 1
ATOM 1560 C CA . LEU A 1 189 ? 3.539 -20.994 19.117 1.00 48.31 189 LEU A CA 1
ATOM 1561 C C . LEU A 1 189 ? 3.648 -21.048 20.652 1.00 48.31 189 LEU A C 1
ATOM 1563 O O . LEU A 1 189 ? 4.674 -21.455 21.183 1.00 48.31 189 LEU A O 1
ATOM 1567 N N . TYR A 1 190 ? 2.578 -20.663 21.353 1.00 49.88 190 TYR A N 1
ATOM 1568 C CA . TYR A 1 190 ? 2.482 -20.678 22.813 1.00 49.88 190 TYR A CA 1
ATOM 1569 C C . TYR A 1 190 ? 1.812 -21.939 23.369 1.00 49.88 190 TYR A C 1
ATOM 1571 O O . TYR A 1 190 ? 1.769 -22.115 24.581 1.00 49.88 190 TYR A O 1
ATOM 1579 N N . ASN A 1 191 ? 1.268 -22.799 22.504 1.00 45.47 191 ASN A N 1
ATOM 1580 C CA . ASN A 1 191 ? 0.657 -24.062 22.904 1.00 45.47 191 ASN A CA 1
ATOM 1581 C C . ASN A 1 191 ? 0.938 -25.138 21.836 1.00 45.47 191 ASN A C 1
ATOM 1583 O O . ASN A 1 191 ? 0.050 -25.496 21.053 1.00 45.47 191 ASN A O 1
ATOM 1587 N N . PRO A 1 192 ? 2.201 -25.588 21.720 1.00 47.81 192 PRO A N 1
ATOM 1588 C CA . PRO A 1 192 ? 2.578 -26.583 20.731 1.00 47.81 192 PRO A CA 1
ATOM 1589 C C . PRO A 1 192 ? 1.900 -27.918 21.052 1.00 47.81 192 PRO A C 1
ATOM 1591 O O . PRO A 1 192 ? 2.065 -28.480 22.133 1.00 47.81 192 PRO A O 1
ATOM 1594 N N . ILE A 1 193 ? 1.157 -28.460 20.087 1.00 53.19 193 ILE A N 1
ATOM 1595 C CA . ILE A 1 193 ? 0.653 -29.832 20.158 1.00 53.19 193 ILE A CA 1
ATOM 1596 C C . ILE A 1 193 ? 1.845 -30.748 19.859 1.00 53.19 193 ILE A C 1
ATOM 1598 O O . ILE A 1 193 ? 2.189 -30.973 18.701 1.00 53.19 193 ILE A O 1
ATOM 1602 N N . LEU A 1 194 ? 2.486 -31.282 20.900 1.00 55.25 194 LEU A N 1
ATOM 1603 C CA . LEU A 1 194 ? 3.642 -32.196 20.811 1.00 55.25 194 LEU A CA 1
ATOM 1604 C C . LEU A 1 194 ? 3.278 -33.613 20.305 1.00 55.25 194 LEU A C 1
ATOM 1606 O O . LEU A 1 194 ? 3.952 -34.590 20.613 1.00 55.25 194 LEU A O 1
ATOM 1610 N N . GLY A 1 195 ? 2.194 -33.749 19.538 1.00 50.00 195 GLY A N 1
ATOM 1611 C CA . GLY A 1 195 ? 1.533 -35.028 19.268 1.00 50.00 195 GLY A CA 1
ATOM 1612 C C . GLY A 1 195 ? 1.781 -35.658 17.899 1.00 50.00 195 GLY A C 1
ATOM 1613 O O . GLY A 1 195 ? 1.197 -36.704 17.626 1.00 50.00 195 GLY A O 1
ATOM 1614 N N . LYS A 1 196 ? 2.595 -35.069 17.016 1.00 44.28 196 LYS A N 1
ATOM 1615 C CA . LYS A 1 196 ? 2.982 -35.729 15.759 1.00 44.28 196 LYS A CA 1
ATOM 1616 C C . LYS A 1 196 ? 4.459 -35.518 15.485 1.00 44.28 196 LYS A C 1
ATOM 1618 O O . LYS A 1 196 ? 4.921 -34.391 15.339 1.00 44.28 196 LYS A O 1
ATOM 1623 N N . SER A 1 197 ? 5.175 -36.635 15.443 1.00 39.19 197 SER A N 1
ATOM 1624 C CA . SER A 1 197 ? 6.585 -36.749 15.108 1.00 39.19 197 SER A CA 1
ATOM 1625 C C . SER A 1 197 ? 6.908 -35.879 13.899 1.00 39.19 197 SER A C 1
ATOM 1627 O O . SER A 1 197 ? 6.412 -36.120 12.799 1.00 39.19 197 SER A O 1
ATOM 1629 N N . ILE A 1 198 ? 7.749 -34.868 14.107 1.00 43.53 198 ILE A N 1
ATOM 1630 C CA . ILE A 1 198 ? 8.407 -34.155 13.021 1.00 43.53 198 ILE A CA 1
ATOM 1631 C C . ILE A 1 198 ? 9.338 -35.184 12.376 1.00 43.53 198 ILE A C 1
ATOM 1633 O O . ILE A 1 198 ? 10.450 -35.413 12.850 1.00 43.53 198 ILE A O 1
ATOM 1637 N N . GLN A 1 199 ? 8.873 -35.862 11.326 1.00 37.97 199 GLN A N 1
ATOM 1638 C CA . GLN A 1 199 ? 9.780 -36.527 10.402 1.00 37.97 199 GLN A CA 1
ATOM 1639 C C . GLN A 1 199 ? 10.537 -35.425 9.663 1.00 37.97 199 GLN A C 1
ATOM 1641 O O . GLN A 1 199 ? 10.095 -34.907 8.642 1.00 37.97 199 GLN A O 1
ATOM 1646 N N . LEU A 1 200 ? 11.679 -35.044 10.234 1.00 42.22 200 LEU A N 1
ATOM 1647 C CA . LEU A 1 200 ? 12.774 -34.426 9.504 1.00 42.22 200 LEU A CA 1
ATOM 1648 C C . LEU A 1 200 ? 13.166 -35.409 8.395 1.00 42.22 200 LEU A C 1
ATOM 1650 O O . LEU A 1 200 ? 13.806 -36.426 8.669 1.00 42.22 200 LEU A O 1
ATOM 1654 N N . MET A 1 201 ? 12.732 -35.154 7.161 1.00 38.03 201 MET A N 1
ATOM 1655 C CA . MET A 1 201 ? 13.341 -35.806 6.006 1.00 38.03 201 MET A CA 1
ATOM 1656 C C . MET A 1 201 ? 14.631 -35.069 5.651 1.00 38.03 201 MET A C 1
ATOM 1658 O O . MET A 1 201 ? 14.667 -33.839 5.628 1.00 38.03 201 MET A O 1
ATOM 1662 N N . LYS A 1 202 ? 15.670 -35.890 5.484 1.00 35.09 202 LYS A N 1
ATOM 1663 C CA . LYS A 1 202 ? 17.030 -35.568 5.051 1.00 35.09 202 LYS A CA 1
ATOM 1664 C C . LYS A 1 202 ? 17.062 -34.833 3.717 1.00 35.09 202 LYS A C 1
ATOM 1666 O O . LYS A 1 202 ? 16.171 -35.116 2.887 1.00 35.09 202 LYS A O 1
#

Radius of gyration: 18.92 Å; chains: 1; bounding box: 44×54×46 Å

Secondary structure (DSSP, 8-state):
-HHHHHHHHHHHHHHHHHHHH-HHHHHTTTTHHHHHHHHHHHH-TTS-HHHHHHHHHHHHHHHHHHGGGS-HHHHHHHHTSSTTSPPPEETTEE--HHHHHS------S-S--------SSPPPTT----S-HHHHHHHHHHHHHHHGGGGS--SSTHHHHHHHHHHHHHHHHHTHHHH-TT--TT-BTTB----S------

Sequence (202 aa):
HKSQREELDSILFIFEKILQLLPERIHQRWQFHSIGLILKKLLHTGNSLKIRREGVRLFLLWLQALQNNCSKEQLWMFSCLIPGFSSPQSEYGPRTLDNLINPPLNVQETQVTIEEITPLVPPQSGDKGQEDLTSYFLEALLKYIVIQVKSLEWKNKENQEKGFSFLFSNFKKYYLPSIFPNICKETSLYNPILGKSIQLMK

pLDDT: mean 83.37, std 17.68, range [35.09, 98.44]

Foldseek 3Di:
DVVLVVVVVVVLVVLLCCLQEPLVCLLVVNCVVVNVLVLLLQCPPQEDPVSNLSSLLSLLSSCLSNQVVDDVLSLQLLLQSAPPFFHDADPVGGDHSQCSSPPDDPPDDDDDPDPRRDHPHGDDPPPDDDPHSRVVRVVSNVVSLPPCLPSHPDPDNVSSVSSSVRSVVSCCVRPCCVVPVPPDPPADPVRGPPPDDPPPDD

Organism: Bambusicola thoracicus (NCBI:txid9083)